Protein 5V3S (pdb70)

Solvent-accessible surface area: 13683 Å² total

Radius of gyration: 19.24 Å; Cα contacts (8 Å, |Δi|>4): 765; chains: 2; bounding box: 54×36×54 Å

B-factor: mean 24.14, std 13.07, range [8.0, 95.47]

Organism: Alcaligenes faecalis (NCBI:txid511)

CATH classification: 2.60.270.50

Structure (mmCIF, N/CA/C/O backbone):
data_5V3S
#
_entry.id   5V3S
#
_cell.length_a   59.288
_cell.length_b   34.419
_cell.length_c   71.436
_cell.angle_alpha   90.00
_cell.angle_beta   96.54
_cell.angle_gamma   90.00
#
_symmetry.space_group_name_H-M   'P 1 21 1'
#
loop_
_entity.id
_entity.type
_entity.pdbx_description
1 polymer 'Two-component insecticidal protein 16 kDa unit'
2 water water
#
loop_
_atom_site.group_PDB
_atom_site.id
_atom_site.type_symbol
_atom_site.label_atom_id
_atom_site.label_alt_id
_atom_site.label_comp_id
_atom_site.label_asym_id
_atom_site.label_entity_id
_atom_site.label_seq_id
_atom_site.pdbx_PDB_ins_code
_atom_site.Cartn_x
_atom_site.Cartn_y
_atom_site.Cartn_z
_atom_site.occupancy
_atom_site.B_iso_or_equiv
_atom_site.auth_seq_id
_atom_site.auth_comp_id
_atom_site.auth_asym_id
_atom_site.auth_atom_id
_atom_site.pdbx_PDB_model_num
ATOM 1 N N . GLU A 1 9 ? 13.232 38.004 56.163 1.00 71.53 9 GLU A N 1
ATOM 2 C CA . GLU A 1 9 ? 14.438 38.025 57.045 1.00 71.47 9 GLU A CA 1
ATOM 3 C C . GLU A 1 9 ? 14.632 36.690 57.785 1.00 76.55 9 GLU A C 1
ATOM 4 O O . GLU A 1 9 ? 15.764 36.321 58.108 1.00 75.64 9 GLU A O 1
ATOM 10 N N . GLU A 1 10 ? 13.535 35.977 58.059 1.00 76.76 10 GLU A N 1
ATOM 11 C CA . GLU A 1 10 ? 13.604 34.619 58.630 1.00 76.41 10 GLU A CA 1
ATOM 12 C C . GLU A 1 10 ? 13.273 33.524 57.600 1.00 69.06 10 GLU A C 1
ATOM 13 O O . GLU A 1 10 ? 13.489 32.332 57.853 1.00 60.12 10 GLU A O 1
ATOM 19 N N . SER A 1 11 ? 12.770 33.922 56.435 1.00 61.68 11 SER A N 1
ATOM 20 C CA . SER A 1 11 ? 12.688 33.000 55.303 1.00 60.68 11 SER A CA 1
ATOM 21 C C . SER A 1 11 ? 14.096 32.561 54.890 1.00 53.98 11 SER A C 1
ATOM 22 O O . SER A 1 11 ? 14.356 31.385 54.616 1.00 49.02 11 SER A O 1
ATOM 25 N N . LYS A 1 12 ? 15.007 33.513 54.879 1.00 47.71 12 LYS A N 1
ATOM 26 C CA . LYS A 1 12 ? 16.337 33.254 54.367 1.00 49.60 12 LYS A CA 1
ATOM 27 C C . LYS A 1 12 ? 17.141 32.525 55.430 1.00 50.24 12 LYS A C 1
ATOM 28 O O . LYS A 1 12 ? 17.831 31.565 55.113 1.00 53.84 12 LYS A O 1
ATOM 34 N N . ILE A 1 13 ? 17.060 32.951 56.695 1.00 47.11 13 ILE A N 1
ATOM 35 C CA . ILE A 1 13 ? 17.804 32.227 57.728 1.00 49.02 13 ILE A CA 1
ATOM 36 C C . ILE A 1 13 ? 17.552 30.731 57.522 1.00 45.43 13 ILE A C 1
ATOM 37 O O . ILE A 1 13 ? 18.482 29.949 57.471 1.00 50.90 13 ILE A O 1
ATOM 42 N N . ARG A 1 14 ? 16.291 30.349 57.363 1.00 41.92 14 ARG A N 1
ATOM 43 C CA . ARG A 1 14 ? 15.903 28.947 57.207 1.00 40.89 14 ARG A CA 1
ATOM 44 C C . ARG A 1 14 ? 16.576 28.263 56.020 1.00 37.80 14 ARG A C 1
ATOM 45 O O . ARG A 1 14 ? 17.345 27.340 56.188 1.00 44.21 14 ARG A O 1
ATOM 53 N N . ALA A 1 15 ? 16.251 28.735 54.825 1.00 33.77 15 ALA A N 1
ATOM 54 C CA . ALA A 1 15 ? 16.828 28.258 53.570 1.00 32.53 15 ALA A CA 1
ATOM 55 C C . ALA A 1 15 ? 18.361 28.250 53.546 1.00 27.88 15 ALA A C 1
ATOM 56 O O . ALA A 1 15 ? 18.970 27.424 52.856 1.00 28.71 15 ALA A O 1
ATOM 58 N N . TYR A 1 16 ? 18.984 29.158 54.283 1.00 27.01 16 TYR A N 1
ATOM 59 C CA . TYR A 1 16 ? 20.451 29.317 54.244 1.00 26.90 16 TYR A CA 1
ATOM 60 C C . TYR A 1 16 ? 21.104 28.312 55.160 1.00 29.97 16 TYR A C 1
ATOM 61 O O . TYR A 1 16 ? 22.329 28.118 55.128 1.00 28.98 16 TYR A O 1
ATOM 70 N N . ALA A 1 17 ? 20.278 27.648 55.965 1.00 25.86 17 ALA A N 1
ATOM 71 C CA . ALA A 1 17 ? 20.777 26.690 56.913 1.00 26.70 17 ALA A CA 1
ATOM 72 C C . ALA A 1 17 ? 21.331 25.432 56.242 1.00 23.96 17 ALA A C 1
ATOM 73 O O . ALA A 1 17 ? 22.033 24.682 56.882 1.00 26.26 17 ALA A O 1
ATOM 75 N N . GLN A 1 18 ? 20.952 25.170 54.991 1.00 22.29 18 GLN A N 1
ATOM 76 C CA . GLN A 1 18 ? 21.586 24.100 54.177 1.00 21.12 18 GLN A CA 1
ATOM 77 C C . GLN A 1 18 ? 22.517 24.782 53.171 1.00 20.36 18 GLN A C 1
ATOM 78 O O . GLN A 1 18 ? 22.104 25.654 52.401 1.00 18.21 18 GLN A O 1
ATOM 84 N N . TRP A 1 19 ? 23.813 24.470 53.254 1.00 18.55 19 TRP A N 1
ATOM 85 C CA . TRP A 1 19 ? 24.769 25.227 52.489 1.00 17.95 19 TRP A CA 1
ATOM 86 C C . TRP A 1 19 ? 26.001 24.339 52.326 1.00 16.92 19 TRP A C 1
ATOM 87 O O . TRP A 1 19 ? 26.220 23.372 53.097 1.00 15.24 19 TRP A O 1
ATOM 106 N N . GLU A 1 21 ? 30.236 24.755 50.627 1.00 14.85 21 GLU A N 1
ATOM 107 C CA . GLU A 1 21 ? 31.233 25.491 49.876 1.00 14.95 21 GLU A CA 1
ATOM 108 C C . GLU A 1 21 ? 32.296 24.487 49.488 1.00 14.96 21 GLU A C 1
ATOM 109 O O . GLU A 1 21 ? 32.746 23.758 50.337 1.00 16.42 21 GLU A O 1
ATOM 115 N N . ILE A 1 22 ? 32.627 24.443 48.197 1.00 13.28 22 ILE A N 1
ATOM 116 C CA . ILE A 1 22 ? 33.567 23.452 47.666 1.00 13.02 22 ILE A CA 1
ATOM 117 C C . ILE A 1 22 ? 34.778 24.208 47.072 1.00 10.73 22 ILE A C 1
ATOM 118 O O . ILE A 1 22 ? 34.623 25.074 46.256 1.00 9.98 22 ILE A O 1
ATOM 123 N N . THR A 1 23 ? 35.966 23.846 47.512 1.00 11.06 23 THR A N 1
ATOM 124 C CA . THR A 1 23 ? 37.154 24.551 47.048 1.00 11.24 23 THR A CA 1
ATOM 125 C C . THR A 1 23 ? 37.930 23.496 46.251 1.00 10.92 23 THR A C 1
ATOM 126 O O . THR A 1 23 ? 38.151 22.407 46.774 1.00 8.75 23 THR A O 1
ATOM 130 N N . ILE A 1 24 ? 38.363 23.845 45.016 1.00 11.01 24 ILE A N 1
ATOM 131 C CA . ILE A 1 24 ? 39.175 22.968 44.140 1.00 11.03 24 ILE A CA 1
ATOM 132 C C . ILE A 1 24 ? 40.529 23.614 43.983 1.00 10.78 24 ILE A C 1
ATOM 133 O O . ILE A 1 24 ? 40.593 24.801 43.572 1.00 11.60 24 ILE A O 1
ATOM 138 N N . PHE A 1 25 ? 41.574 22.901 44.428 1.00 10.80 25 PHE A N 1
ATOM 139 C CA . PHE A 1 25 ? 42.951 23.445 44.395 1.00 11.60 25 PHE A CA 1
ATOM 140 C C . PHE A 1 25 ? 43.654 22.533 43.455 1.00 9.96 25 PHE A C 1
ATOM 141 O O . PHE A 1 25 ? 43.540 21.308 43.592 1.00 10.48 25 PHE A O 1
ATOM 149 N N . VAL A 1 26 ? 44.498 23.077 42.572 1.00 9.51 26 VAL A N 1
ATOM 150 C CA . VAL A 1 26 ? 45.056 22.280 41.470 1.00 9.93 26 VAL A CA 1
ATOM 151 C C . VAL A 1 26 ? 46.539 22.506 41.374 1.00 9.98 26 VAL A C 1
ATOM 152 O O . VAL A 1 26 ? 46.983 23.576 41.746 1.00 9.24 26 VAL A O 1
ATOM 156 N N . VAL A 1 27 ? 47.203 21.510 40.806 1.00 9.92 27 VAL A N 1
ATOM 157 C CA . VAL A 1 27 ? 48.677 21.482 40.657 1.00 11.49 27 VAL A CA 1
ATOM 158 C C . VAL A 1 27 ? 49.058 20.825 39.352 1.00 9.65 27 VAL A C 1
ATOM 159 O O . VAL A 1 27 ? 48.563 19.827 38.963 1.00 9.45 27 VAL A O 1
ATOM 163 N N . ASN A 1 28 ? 50.036 21.430 38.713 1.00 11.84 28 ASN A N 1
ATOM 164 C CA A ASN A 1 28 ? 50.749 20.919 37.546 0.50 11.48 28 ASN A CA 1
ATOM 165 C CA B ASN A 1 28 ? 50.736 20.866 37.565 0.50 11.82 28 ASN A CA 1
ATOM 166 C C . ASN A 1 28 ? 50.043 21.030 36.193 1.00 12.66 28 ASN A C 1
ATOM 167 O O . ASN A 1 28 ? 50.469 20.391 35.189 1.00 13.03 28 ASN A O 1
ATOM 176 N N . SER A 1 29 ? 48.978 21.841 36.140 1.00 14.54 29 SER A N 1
ATOM 177 C CA . SER A 1 29 ? 48.248 22.209 34.914 1.00 12.42 29 SER A CA 1
ATOM 178 C C . SER A 1 29 ? 47.268 23.313 35.263 1.00 13.03 29 SER A C 1
ATOM 179 O O . SER A 1 29 ? 47.144 23.651 36.424 1.00 12.58 29 SER A O 1
ATOM 182 N N . ASN A 1 30 ? 46.635 23.915 34.261 1.00 12.63 30 ASN A N 1
ATOM 183 C CA . ASN A 1 30 ? 45.470 24.802 34.509 1.00 13.12 30 ASN A CA 1
ATOM 184 C C . ASN A 1 30 ? 44.262 24.007 34.092 1.00 11.39 30 ASN A C 1
ATOM 185 O O . ASN A 1 30 ? 44.312 23.325 33.102 1.00 10.46 30 ASN A O 1
ATOM 190 N N . PHE A 1 31 ? 43.196 24.076 34.919 1.00 10.71 31 PHE A N 1
ATOM 191 C CA . PHE A 1 31 ? 42.020 23.274 34.730 1.00 9.40 31 PHE A CA 1
ATOM 192 C C . PHE A 1 31 ? 40.830 24.215 34.589 1.00 10.23 31 PHE A C 1
ATOM 193 O O . PHE A 1 31 ? 40.948 25.385 34.943 1.00 8.87 31 PHE A O 1
ATOM 201 N N . LYS A 1 32 ? 39.736 23.669 34.041 1.00 11.25 32 LYS A N 1
ATOM 202 C CA . LYS A 1 32 ? 38.540 24.419 33.638 1.00 12.42 32 LYS A CA 1
ATOM 203 C C . LYS A 1 32 ? 37.299 23.783 34.248 1.00 11.06 32 LYS A C 1
ATOM 204 O O . LYS A 1 32 ? 37.094 22.538 34.034 1.00 9.78 32 LYS A O 1
ATOM 210 N N . VAL A 1 33 ? 36.479 24.621 34.910 1.00 10.44 33 VAL A N 1
ATOM 211 C CA . VAL A 1 33 ? 35.137 24.162 35.366 1.00 9.99 33 VAL A CA 1
ATOM 212 C C . VAL A 1 33 ? 34.151 24.188 34.205 1.00 10.91 33 VAL A C 1
ATOM 213 O O . VAL A 1 33 ? 34.032 25.181 33.485 1.00 11.32 33 VAL A O 1
ATOM 217 N N . GLU A 1 34 ? 33.370 23.114 34.002 1.00 12.21 34 GLU A N 1
ATOM 218 C CA . GLU A 1 34 ? 32.303 23.168 33.009 1.00 13.48 34 GLU A CA 1
ATOM 219 C C . GLU A 1 34 ? 31.177 22.291 33.544 1.00 13.31 34 GLU A C 1
ATOM 220 O O . GLU A 1 34 ? 31.332 21.521 34.507 1.00 12.20 34 GLU A O 1
ATOM 226 N N . GLY A 1 35 ? 30.024 22.426 32.909 1.00 12.56 35 GLY A N 1
ATOM 227 C CA . GLY A 1 35 ? 28.932 21.544 33.225 1.00 12.76 35 GLY A CA 1
ATOM 228 C C . GLY A 1 35 ? 28.196 21.873 34.549 1.00 12.64 35 GLY A C 1
ATOM 229 O O . GLY A 1 35 ? 27.411 21.040 35.059 1.00 13.00 35 GLY A O 1
ATOM 230 N N . ALA A 1 36 ? 28.453 23.036 35.156 1.00 10.63 36 ALA A N 1
ATOM 231 C CA . ALA A 1 36 ? 27.778 23.340 36.421 1.00 9.80 36 ALA A CA 1
ATOM 232 C C . ALA A 1 36 ? 26.252 23.478 36.233 1.00 10.29 36 ALA A C 1
ATOM 233 O O . ALA A 1 36 ? 25.786 24.127 35.288 1.00 10.61 36 ALA A O 1
ATOM 235 N N . TYR A 1 37 ? 25.483 22.886 37.171 1.00 10.78 37 TYR A N 1
ATOM 236 C CA . TYR A 1 37 ? 24.060 23.004 37.163 1.00 9.82 37 TYR A CA 1
ATOM 237 C C . TYR A 1 37 ? 23.521 22.901 38.550 1.00 10.29 37 TYR A C 1
ATOM 238 O O . TYR A 1 37 ? 24.182 22.429 39.474 1.00 10.89 37 TYR A O 1
ATOM 247 N N . LEU A 1 38 ? 22.255 23.306 38.692 1.00 11.22 38 LEU A N 1
ATOM 248 C CA . LEU A 1 38 ? 21.554 23.087 39.913 1.00 12.68 38 LEU A CA 1
ATOM 249 C C . LEU A 1 38 ? 20.178 22.646 39.520 1.00 14.29 38 LEU A C 1
ATOM 250 O O . LEU A 1 38 ? 19.568 23.188 38.612 1.00 13.14 38 LEU A O 1
ATOM 255 N N . ARG A 1 39 ? 19.669 21.752 40.349 1.00 14.86 39 ARG A N 1
ATOM 256 C CA . ARG A 1 39 ? 18.250 21.375 40.363 1.00 15.91 39 ARG A CA 1
ATOM 257 C C . ARG A 1 39 ? 17.498 22.047 41.495 1.00 16.07 39 ARG A C 1
ATOM 258 O O . ARG A 1 39 ? 16.319 22.357 41.347 1.00 16.34 39 ARG A O 1
ATOM 266 N N . TRP A 1 40 ? 18.153 22.294 42.599 1.00 14.53 40 TRP A N 1
ATOM 267 C CA . TRP A 1 40 ? 17.578 23.050 43.728 1.00 16.26 40 TRP A CA 1
ATOM 268 C C . TRP A 1 40 ? 18.616 23.988 44.288 1.00 14.01 40 TRP A C 1
ATOM 269 O O . TRP A 1 40 ? 19.829 23.649 44.307 1.00 12.12 40 TRP A O 1
ATOM 280 N N . GLY A 1 41 ? 18.140 25.119 44.790 1.00 14.05 41 GLY A N 1
ATOM 281 C CA . GLY A 1 41 ? 18.916 26.145 45.395 1.00 13.21 41 GLY A CA 1
ATOM 282 C C . GLY A 1 41 ? 19.536 27.122 44.446 1.00 11.48 41 GLY A C 1
ATOM 283 O O . GLY A 1 41 ? 19.140 27.244 43.268 1.00 12.91 41 GLY A O 1
ATOM 284 N N . LYS A 1 42 ? 20.548 27.822 44.937 1.00 11.84 42 LYS A N 1
ATOM 285 C CA . LYS A 1 42 ? 21.231 28.820 44.165 1.00 11.37 42 LYS A CA 1
ATOM 286 C C . LYS A 1 42 ? 22.752 28.769 44.368 1.00 11.06 42 LYS A C 1
ATOM 287 O O . LYS A 1 42 ? 23.220 28.221 45.343 1.00 13.01 42 LYS A O 1
ATOM 293 N N . PHE A 1 43 ? 23.492 29.251 43.393 1.00 10.49 43 PHE A N 1
ATOM 294 C CA . PHE A 1 43 ? 24.891 29.473 43.536 1.00 10.91 43 PHE A CA 1
ATOM 295 C C . PHE A 1 43 ? 25.028 30.903 44.020 1.00 11.55 43 PHE A C 1
ATOM 296 O O . PHE A 1 43 ? 24.155 31.739 43.769 1.00 11.29 43 PHE A O 1
ATOM 304 N N . HIS A 1 44 ? 26.142 31.174 44.677 1.00 12.66 44 HIS A N 1
ATOM 305 C CA . HIS A 1 44 ? 26.458 32.490 45.189 1.00 13.20 44 HIS A CA 1
ATOM 306 C C . HIS A 1 44 ? 27.959 32.654 45.476 1.00 12.70 44 HIS A C 1
ATOM 307 O O . HIS A 1 44 ? 28.759 31.675 45.636 1.00 12.11 44 HIS A O 1
ATOM 314 N N . VAL A 1 45 ? 28.295 33.929 45.573 1.00 15.70 45 VAL A N 1
ATOM 315 C CA . VAL A 1 45 ? 29.678 34.360 45.810 1.00 16.69 45 VAL A CA 1
ATOM 316 C C . VAL A 1 45 ? 30.047 33.777 47.153 1.00 16.46 45 VAL A C 1
ATOM 317 O O . VAL A 1 45 ? 29.274 33.898 48.133 1.00 14.82 45 VAL A O 1
ATOM 321 N N . PRO A 1 46 ? 31.178 33.078 47.226 1.00 16.28 46 PRO A N 1
ATOM 322 C CA . PRO A 1 46 ? 31.552 32.484 48.473 1.00 18.09 46 PRO A CA 1
ATOM 323 C C . PRO A 1 46 ? 31.694 33.539 49.591 1.00 19.07 46 PRO A C 1
ATOM 324 O O . PRO A 1 46 ? 32.259 34.629 49.407 1.00 15.44 46 PRO A O 1
ATOM 328 N N . GLY A 1 47 ? 31.099 33.198 50.725 1.00 23.16 47 GLY A N 1
ATOM 329 C CA . GLY A 1 47 ? 31.008 34.108 51.859 1.00 26.38 47 GLY A CA 1
ATOM 330 C C . GLY A 1 47 ? 29.845 35.083 51.877 1.00 26.27 47 GLY A C 1
ATOM 331 O O . GLY A 1 47 ? 29.718 35.867 52.827 1.00 28.00 47 GLY A O 1
ATOM 332 N N . ASP A 1 48 ? 29.004 35.103 50.857 1.00 22.49 48 ASP A N 1
ATOM 333 C CA . ASP A 1 48 ? 27.909 36.053 50.820 1.00 24.67 48 ASP A CA 1
ATOM 334 C C . ASP A 1 48 ? 26.743 35.442 50.122 1.00 20.70 48 ASP A C 1
ATOM 335 O O . ASP A 1 48 ? 26.581 35.587 48.957 1.00 19.30 48 ASP A O 1
ATOM 340 N N . LYS A 1 49 ? 25.983 34.713 50.906 1.00 21.78 49 LYS A N 1
ATOM 341 C CA . LYS A 1 49 ? 24.780 34.033 50.446 1.00 24.22 49 LYS A CA 1
ATOM 342 C C . LYS A 1 49 ? 23.732 34.946 49.817 1.00 25.08 49 LYS A C 1
ATOM 343 O O . LYS A 1 49 ? 22.868 34.450 49.094 1.00 25.37 49 LYS A O 1
ATOM 349 N N . ASP A 1 50 ? 23.823 36.262 50.015 1.00 29.27 50 ASP A N 1
ATOM 350 C CA . ASP A 1 50 ? 22.870 37.187 49.340 1.00 28.82 50 ASP A CA 1
ATOM 351 C C . ASP A 1 50 ? 23.316 37.568 47.942 1.00 24.83 50 ASP A C 1
ATOM 352 O O . ASP A 1 50 ? 22.547 38.174 47.242 1.00 27.37 50 ASP A O 1
ATOM 357 N N . LYS A 1 51 ? 24.523 37.173 47.478 1.00 20.95 51 LYS A N 1
ATOM 358 C CA . LYS A 1 51 ? 25.004 37.587 46.186 1.00 20.00 51 LYS A CA 1
ATOM 359 C C . LYS A 1 51 ? 25.001 36.375 45.184 1.00 18.20 51 LYS A C 1
ATOM 360 O O . LYS A 1 51 ? 26.005 35.686 45.052 1.00 17.40 51 LYS A O 1
ATOM 366 N N . GLU A 1 52 ? 23.875 36.167 44.525 1.00 17.12 52 GLU A N 1
ATOM 367 C CA . GLU A 1 52 ? 23.653 34.989 43.629 1.00 16.95 52 GLU A CA 1
ATOM 368 C C . GLU A 1 52 ? 24.441 35.161 42.355 1.00 15.47 52 GLU A C 1
ATOM 369 O O . GLU A 1 52 ? 24.602 36.304 41.866 1.00 14.77 52 GLU A O 1
ATOM 375 N N . ILE A 1 53 ? 24.991 34.065 41.855 1.00 13.95 53 ILE A N 1
ATOM 376 C CA . ILE A 1 53 ? 25.624 34.012 40.553 1.00 13.55 53 ILE A CA 1
ATOM 377 C C . ILE A 1 53 ? 24.960 32.801 39.811 1.00 12.93 53 ILE A C 1
ATOM 378 O O . ILE A 1 53 ? 24.459 31.823 40.433 1.00 13.43 53 ILE A O 1
ATOM 383 N N . SER A 1 54 ? 25.062 32.806 38.505 1.00 13.42 54 SER A N 1
ATOM 384 C CA . SER A 1 54 ? 24.475 31.763 37.725 1.00 12.65 54 SER A CA 1
ATOM 385 C C . SER A 1 54 ? 25.480 30.664 37.449 1.00 12.22 54 SER A C 1
ATOM 386 O O . SER A 1 54 ? 26.723 30.924 37.483 1.00 12.61 54 SER A O 1
ATOM 389 N N . PRO A 1 55 ? 24.997 29.480 37.030 1.00 13.43 55 PRO A N 1
ATOM 390 C CA . PRO A 1 55 ? 25.878 28.421 36.470 1.00 12.17 55 PRO A CA 1
ATOM 391 C C . PRO A 1 55 ? 26.799 28.943 35.419 1.00 13.05 55 PRO A C 1
ATOM 392 O O . PRO A 1 55 ? 27.984 28.512 35.380 1.00 9.84 55 PRO A O 1
ATOM 396 N N . SER A 1 56 ? 26.252 29.831 34.559 1.00 10.81 56 SER A N 1
ATOM 397 C CA . SER A 1 56 ? 27.056 30.354 33.474 1.00 11.69 56 SER A CA 1
ATOM 398 C C . SER A 1 56 ? 28.307 31.170 33.923 1.00 11.39 56 SER A C 1
ATOM 399 O O . SER A 1 56 ? 29.339 31.202 33.218 1.00 12.34 56 SER A O 1
ATOM 402 N N . GLN A 1 57 ? 28.217 31.810 35.079 1.00 12.38 57 GLN A N 1
ATOM 403 C CA . GLN A 1 57 ? 29.361 32.511 35.681 1.00 12.12 57 GLN A CA 1
ATOM 404 C C . GLN A 1 57 ? 30.453 31.596 36.252 1.00 13.36 57 GLN A C 1
ATOM 405 O O . GLN A 1 57 ? 31.613 32.018 36.299 1.00 12.35 57 GLN A O 1
ATOM 411 N N . ILE A 1 58 ? 30.074 30.362 36.580 1.00 12.48 58 ILE A N 1
ATOM 412 C CA . ILE A 1 58 ? 31.024 29.316 36.977 1.00 11.85 58 ILE A CA 1
ATOM 413 C C . ILE A 1 58 ? 31.655 28.625 35.753 1.00 11.80 58 ILE A C 1
ATOM 414 O O . ILE A 1 58 ? 32.896 28.454 35.684 1.00 11.88 58 ILE A O 1
ATOM 419 N N . ASN A 1 59 ? 30.787 28.206 34.808 1.00 11.02 59 ASN A N 1
ATOM 420 C CA . ASN A 1 59 ? 31.241 27.472 33.678 1.00 11.39 59 ASN A CA 1
ATOM 421 C C . ASN A 1 59 ? 32.256 28.258 32.863 1.00 12.30 59 ASN A C 1
ATOM 422 O O . ASN A 1 59 ? 32.069 29.465 32.612 1.00 15.36 59 ASN A O 1
ATOM 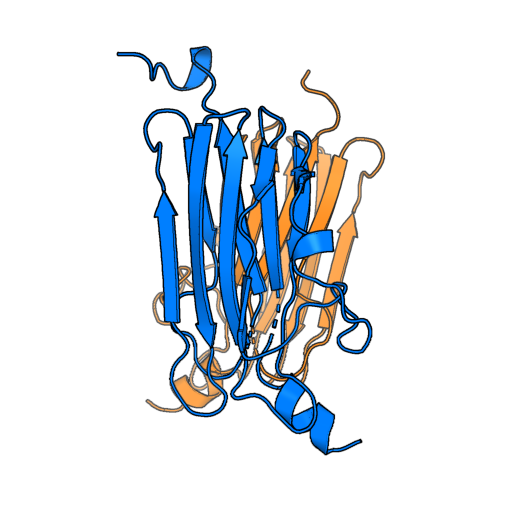427 N N . GLY A 1 60 ? 33.369 27.616 32.506 1.00 12.34 60 GLY A N 1
ATOM 428 C CA . GLY A 1 60 ? 34.454 28.282 31.822 1.00 12.13 60 GLY A CA 1
ATOM 429 C C . GLY A 1 60 ? 35.562 28.854 32.658 1.00 12.55 60 GLY A C 1
ATOM 430 O O . GLY A 1 60 ? 36.654 29.269 32.113 1.00 15.01 60 GLY A O 1
ATOM 431 N N . THR A 1 61 ? 35.375 28.838 33.963 1.00 10.25 61 THR A N 1
ATOM 432 C CA . THR A 1 61 ? 36.344 29.355 34.932 1.00 10.76 61 THR A CA 1
ATOM 433 C C . THR A 1 61 ? 37.642 28.544 34.800 1.00 10.14 61 THR A C 1
ATOM 434 O O . THR A 1 61 ? 37.650 27.337 34.918 1.00 9.79 61 THR A O 1
ATOM 438 N N . ILE A 1 62 ? 38.763 29.217 34.657 1.00 11.57 62 ILE A N 1
ATOM 439 C CA . ILE A 1 62 ? 40.016 28.494 34.660 1.00 12.02 62 ILE A CA 1
ATOM 440 C C . ILE A 1 62 ? 40.617 28.581 36.058 1.00 11.09 62 ILE A C 1
ATOM 441 O O . ILE A 1 62 ? 40.720 29.655 36.522 1.00 11.69 62 ILE A O 1
ATOM 446 N N . ILE A 1 63 ? 41.041 27.424 36.635 1.00 11.16 63 ILE A N 1
ATOM 447 C CA . ILE A 1 63 ? 41.828 27.338 37.834 1.00 10.86 63 ILE A CA 1
ATOM 448 C C . ILE A 1 63 ? 43.267 27.152 37.438 1.00 11.60 63 ILE A C 1
ATOM 449 O O . ILE A 1 63 ? 43.662 26.133 36.941 1.00 11.78 63 ILE A O 1
ATOM 454 N N . LYS A 1 64 ? 44.064 28.158 37.729 1.00 11.74 64 LYS A N 1
ATOM 455 C CA . LYS A 1 64 ? 45.511 28.073 37.413 1.00 12.75 64 LYS A CA 1
ATOM 456 C C . LYS A 1 64 ? 46.331 27.212 38.346 1.00 11.36 64 LYS A C 1
ATOM 457 O O . LYS A 1 64 ? 46.057 27.079 39.516 1.00 10.99 64 LYS A O 1
ATOM 463 N N . ASP A 1 65 ? 47.438 26.702 37.830 1.00 11.27 65 ASP A N 1
ATOM 464 C CA . ASP A 1 65 ? 48.360 25.953 38.603 1.00 11.79 65 ASP A CA 1
ATOM 465 C C . ASP A 1 65 ? 48.691 26.602 39.919 1.00 11.84 65 ASP A C 1
ATOM 466 O O . ASP A 1 65 ? 49.134 27.738 39.915 1.00 12.18 65 ASP A O 1
ATOM 471 N N . GLU A 1 66 ? 48.581 25.814 41.010 1.00 13.19 66 GLU A N 1
ATOM 472 C CA . GLU A 1 66 ? 48.844 26.206 42.419 1.00 13.70 66 GLU A CA 1
ATOM 473 C C . GLU A 1 66 ? 47.873 27.242 42.962 1.00 14.32 66 GLU A C 1
ATOM 474 O O . GLU A 1 66 ? 48.207 27.892 43.931 1.00 14.62 66 GLU A O 1
ATOM 480 N N . ASP A 1 67 ? 46.711 27.409 42.292 1.00 13.22 67 ASP A N 1
ATOM 481 C CA . ASP A 1 67 ? 45.608 28.211 42.782 1.00 13.35 67 ASP A CA 1
ATOM 482 C C . ASP A 1 67 ? 44.385 27.371 43.097 1.00 11.34 67 ASP A C 1
ATOM 483 O O . ASP A 1 67 ? 44.271 26.233 42.744 1.00 8.83 67 ASP A O 1
ATOM 488 N N . SER A 1 68 ? 43.448 27.989 43.808 1.00 13.99 68 SER A N 1
ATOM 489 C CA . SER A 1 68 ? 42.170 27.305 43.990 1.00 14.59 68 SER A CA 1
ATOM 490 C C . SER A 1 68 ? 41.011 28.206 43.496 1.00 12.63 68 SER A C 1
ATOM 491 O O . SER A 1 68 ? 41.146 29.410 43.242 1.00 12.04 68 SER A O 1
ATOM 494 N N . TYR A 1 69 ? 39.851 27.601 43.459 1.00 11.72 69 TYR A N 1
ATOM 495 C CA . TYR A 1 69 ? 38.594 28.371 43.163 1.00 11.57 69 TYR A CA 1
ATOM 496 C C . TYR A 1 69 ? 37.495 27.701 43.983 1.00 11.05 69 TYR A C 1
ATOM 497 O O . TYR A 1 69 ? 37.570 26.488 44.175 1.00 10.92 69 TYR A O 1
ATOM 506 N N . THR A 1 70 ? 36.544 28.510 44.489 1.00 11.43 70 THR A N 1
ATOM 507 C CA . THR A 1 70 ? 35.487 27.989 45.340 1.00 11.68 70 THR A CA 1
ATOM 508 C C . THR A 1 70 ? 34.168 28.243 44.680 1.00 10.92 70 THR A C 1
ATOM 509 O O . THR A 1 70 ? 33.907 29.375 44.152 1.00 11.42 70 THR A O 1
ATOM 513 N N . ILE A 1 71 ? 33.339 27.221 44.769 1.00 10.95 71 ILE A N 1
ATOM 514 C CA . ILE A 1 71 ? 31.938 27.251 44.345 1.00 11.51 71 ILE A CA 1
ATOM 515 C C . ILE A 1 71 ? 31.117 27.201 45.679 1.00 11.13 71 ILE A C 1
ATOM 516 O O . ILE A 1 71 ? 31.410 26.426 46.608 1.00 12.37 71 ILE A O 1
ATOM 521 N N . ALA A 1 72 ? 30.019 27.908 45.698 1.00 11.49 72 ALA A N 1
ATOM 522 C CA . ALA A 1 72 ? 29.204 27.918 46.922 1.00 10.73 72 ALA A CA 1
ATOM 523 C C . ALA A 1 72 ? 27.759 27.879 46.538 1.00 11.95 72 ALA A C 1
ATOM 524 O O . ALA A 1 72 ? 27.374 28.534 45.599 1.00 10.38 72 ALA A O 1
ATOM 526 N N . SER A 1 73 ? 26.962 27.123 47.248 1.00 13.80 73 SER A N 1
ATOM 527 C CA . SER A 1 73 ? 25.562 27.085 46.932 1.00 13.58 73 SER A CA 1
ATOM 528 C C . SER A 1 73 ? 24.830 26.871 48.234 1.00 13.92 73 SER A C 1
ATOM 529 O O . SER A 1 73 ? 25.337 26.225 49.057 1.00 13.20 73 SER A O 1
ATOM 532 N N . CYS A 1 74 ? 23.596 27.377 48.342 1.00 14.46 74 CYS A N 1
ATOM 533 C CA . CYS A 1 74 ? 22.775 27.192 49.513 1.00 16.32 74 CYS A CA 1
ATOM 534 C C . CYS A 1 74 ? 21.313 27.175 49.095 1.00 16.04 74 CYS A C 1
ATOM 535 O O . CYS A 1 74 ? 20.974 27.284 47.927 1.00 15.09 74 CYS A O 1
ATOM 538 N N . GLY A 1 75 ? 20.420 27.030 50.069 1.00 19.66 75 GLY A N 1
ATOM 539 C CA . GLY A 1 75 ? 19.018 27.107 49.730 1.00 17.01 75 GLY A CA 1
ATOM 540 C C . GLY A 1 75 ? 18.577 28.455 49.242 1.00 17.92 75 GLY A C 1
ATOM 541 O O . GLY A 1 75 ? 19.135 29.489 49.594 1.00 18.69 75 GLY A O 1
ATOM 542 N N . ARG A 1 76 ? 17.510 28.449 48.443 1.00 20.17 76 ARG A N 1
ATOM 543 C CA . ARG A 1 76 ? 16.872 29.646 47.908 1.00 21.94 76 ARG A CA 1
ATOM 544 C C . ARG A 1 76 ? 15.833 30.129 48.917 1.00 27.26 76 ARG A C 1
ATOM 545 O O . ARG A 1 76 ? 14.948 29.392 49.341 1.00 23.53 76 ARG A O 1
ATOM 553 N N . GLU A 1 77 ? 16.020 31.366 49.359 1.00 30.61 77 GLU A N 1
ATOM 554 C CA . GLU A 1 77 ? 15.021 32.094 50.141 1.00 37.72 77 GLU A CA 1
ATOM 555 C C . GLU A 1 77 ? 13.564 31.890 49.643 1.00 36.69 77 GLU A C 1
ATOM 556 O O . GLU A 1 77 ? 13.236 32.204 48.500 1.00 33.79 77 GLU A O 1
ATOM 562 N N . ASN A 1 78 ? 12.705 31.388 50.533 1.00 43.29 78 ASN A N 1
ATOM 563 C CA . ASN A 1 78 ? 11.273 31.108 50.274 1.00 46.36 78 ASN A CA 1
ATOM 564 C C . ASN A 1 78 ? 11.023 30.261 49.065 1.00 48.62 78 ASN A C 1
ATOM 565 O O . ASN A 1 78 ? 10.209 30.602 48.202 1.00 47.00 78 ASN A O 1
ATOM 570 N N . ALA A 1 79 ? 11.721 29.145 49.009 1.00 51.03 79 ALA A N 1
ATOM 571 C CA . ALA A 1 79 ? 11.568 28.267 47.891 1.00 49.16 79 ALA A CA 1
ATOM 572 C C . ALA A 1 79 ? 12.144 26.921 48.245 1.00 51.52 79 ALA A C 1
ATOM 573 O O . ALA A 1 79 ? 11.417 26.044 48.757 1.00 51.57 79 ALA A O 1
ATOM 575 N N . SER A 1 80 ? 13.461 26.778 48.057 1.00 47.67 80 SER A N 1
ATOM 576 C CA . SER A 1 80 ? 14.019 25.459 47.774 1.00 45.41 80 SER A CA 1
ATOM 577 C C . SER A 1 80 ? 14.256 24.509 48.938 1.00 46.57 80 SER A C 1
ATOM 578 O O . SER A 1 80 ? 14.639 24.888 50.061 1.00 46.96 80 SER A O 1
ATOM 581 N N . SER A 1 81 ? 14.021 23.247 48.590 1.00 51.17 81 SER A N 1
ATOM 582 C CA . SER A 1 81 ? 14.571 22.091 49.264 1.00 48.18 81 SER A CA 1
ATOM 583 C C . SER A 1 81 ? 16.083 22.097 49.086 1.00 38.48 81 SER A C 1
ATOM 584 O O . SER A 1 81 ? 16.594 21.286 48.317 1.00 40.16 81 SER A O 1
ATOM 587 N N . GLY A 1 82 ? 16.777 23.014 49.774 1.00 32.21 82 GLY A N 1
ATOM 588 C CA . GLY A 1 82 ? 18.212 22.946 49.943 1.00 24.43 82 GLY A CA 1
ATOM 589 C C . GLY A 1 82 ? 18.963 23.207 48.638 1.00 19.69 82 GLY A C 1
ATOM 590 O O . GLY A 1 82 ? 18.606 24.121 47.881 1.00 18.52 82 GLY A O 1
ATOM 591 N N . THR A 1 83 ? 20.059 22.471 48.448 1.00 18.68 83 THR A N 1
ATOM 592 C CA . THR A 1 83 ? 20.854 22.554 47.218 1.00 16.76 83 THR A CA 1
ATOM 593 C C . THR A 1 83 ? 21.116 21.159 46.663 1.00 14.01 83 THR A C 1
ATOM 594 O O . THR A 1 83 ? 21.372 20.194 47.394 1.00 15.30 83 THR A O 1
ATOM 598 N N . GLU A 1 84 ? 21.026 21.052 45.356 1.00 14.98 84 GLU A N 1
ATOM 599 C CA . GLU A 1 84 ? 21.269 19.812 44.624 1.00 13.67 84 GLU A CA 1
ATOM 600 C C . GLU A 1 84 ? 21.826 20.229 43.276 1.00 13.02 84 GLU A C 1
ATOM 601 O O . GLU A 1 84 ? 21.219 20.986 42.531 1.00 12.22 84 GLU A O 1
ATOM 607 N N . GLY A 1 85 ? 23.002 19.692 42.959 1.00 11.18 85 GLY A N 1
ATOM 608 C CA . GLY A 1 85 ? 23.656 20.122 41.692 1.00 9.81 85 GLY A CA 1
ATOM 609 C C . GLY A 1 85 ? 24.942 19.350 41.467 1.00 9.44 85 GLY A C 1
ATOM 610 O O . GLY A 1 85 ? 25.266 18.370 42.190 1.00 8.00 85 GLY A O 1
ATOM 611 N N . GLY A 1 86 ? 25.749 19.901 40.535 1.00 9.65 86 GLY A N 1
ATOM 612 C CA . GLY A 1 86 ? 27.024 19.291 40.178 1.00 8.99 86 GLY A CA 1
ATOM 613 C C . GLY A 1 86 ? 27.818 20.156 39.209 1.00 8.54 86 GLY A C 1
ATOM 614 O O . GLY A 1 86 ? 27.365 21.219 38.713 1.00 8.37 86 GLY A O 1
ATOM 615 N N . PHE A 1 87 ? 29.040 19.666 38.899 1.00 8.71 87 PHE A N 1
ATOM 616 C CA . PHE A 1 87 ? 29.920 20.311 37.931 1.00 8.92 87 PHE A CA 1
ATOM 617 C C . PHE A 1 87 ? 31.008 19.323 37.597 1.00 8.38 87 PHE A C 1
ATOM 618 O O . PHE A 1 87 ? 31.220 18.344 38.317 1.00 9.62 87 PHE A O 1
ATOM 626 N N . SER A 1 88 ? 31.784 19.662 36.593 1.00 9.19 88 SER A N 1
ATOM 627 C CA . SER A 1 88 ? 32.840 18.828 36.030 1.00 9.36 88 SER A CA 1
ATOM 628 C C . SER A 1 88 ? 34.119 19.638 35.887 1.00 8.76 88 SER A C 1
ATOM 629 O O . SER A 1 88 ? 34.113 20.846 35.818 1.00 10.00 88 SER A O 1
ATOM 632 N N . LEU A 1 89 ? 35.237 18.948 35.957 1.00 9.03 89 LEU A N 1
ATOM 633 C CA . LEU A 1 89 ? 36.510 19.708 35.778 1.00 9.67 89 LEU A CA 1
ATOM 634 C C . LEU A 1 89 ? 37.254 19.026 34.684 1.00 8.98 89 LEU A C 1
ATOM 635 O O . LEU A 1 89 ? 37.354 17.806 34.649 1.00 10.18 89 LEU A O 1
ATOM 640 N N . TYR A 1 90 ? 37.856 19.833 33.850 1.00 10.39 90 TYR A N 1
ATOM 641 C CA . TYR A 1 90 ? 38.598 19.351 32.688 1.00 10.44 90 TYR A CA 1
ATOM 642 C C . TYR A 1 90 ? 40.061 19.853 32.756 1.00 10.53 90 TYR A C 1
ATOM 643 O O . TYR A 1 90 ? 40.375 20.855 33.422 1.00 9.96 90 TYR A O 1
ATOM 652 N N . ASP A 1 91 ? 40.928 19.161 32.032 1.00 11.13 91 ASP A N 1
ATOM 653 C CA . ASP A 1 91 ? 42.344 19.594 31.812 1.00 11.10 91 ASP A CA 1
ATOM 654 C C . ASP A 1 91 ? 42.431 19.609 30.273 1.00 11.48 91 ASP A C 1
ATOM 655 O O . ASP A 1 91 ? 42.481 18.531 29.653 1.00 10.99 91 ASP A O 1
ATOM 660 N N . GLY A 1 92 ? 42.273 20.788 29.667 1.00 14.16 92 GLY A N 1
ATOM 661 C CA . GLY A 1 92 ? 42.131 20.864 28.211 1.00 16.26 92 GLY A CA 1
ATOM 662 C C . GLY A 1 92 ? 40.825 20.193 27.792 1.00 16.83 92 GLY A C 1
ATOM 663 O O . GLY A 1 92 ? 39.741 20.473 28.351 1.00 19.95 92 GLY A O 1
ATOM 664 N N . ASP A 1 93 ? 40.920 19.251 26.881 1.00 19.55 93 ASP A N 1
ATOM 665 C CA . ASP A 1 93 ? 39.738 18.504 26.428 1.00 24.84 93 ASP A CA 1
ATOM 666 C C . ASP A 1 93 ? 39.522 17.171 27.212 1.00 20.27 93 ASP A C 1
ATOM 667 O O . ASP A 1 93 ? 38.618 16.439 26.921 1.00 23.98 93 ASP A O 1
ATOM 672 N N . LYS A 1 94 ? 40.273 16.958 28.274 1.00 18.74 94 LYS A N 1
ATOM 673 C CA . LYS A 1 94 ? 40.256 15.718 29.029 1.00 18.23 94 LYS A CA 1
ATOM 674 C C . LYS A 1 94 ? 39.349 15.934 30.267 1.00 15.11 94 LYS A C 1
ATOM 675 O O . LYS A 1 94 ? 39.576 16.842 31.074 1.00 13.23 94 LYS A O 1
ATOM 681 N N . LEU A 1 95 ? 38.340 15.091 30.417 1.00 14.92 95 LEU A N 1
ATOM 682 C CA . LEU A 1 95 ? 37.495 15.158 31.636 1.00 11.82 95 LEU A CA 1
ATOM 683 C C . LEU A 1 95 ? 38.271 14.498 32.806 1.00 12.74 95 LEU A C 1
ATOM 684 O O . LEU A 1 95 ? 38.626 13.321 32.716 1.00 13.42 95 LEU A O 1
ATOM 689 N N . VAL A 1 96 ? 38.497 15.251 33.908 1.00 10.60 96 VAL A N 1
ATOM 690 C CA . VAL A 1 96 ? 39.238 14.787 35.041 1.00 10.47 96 VAL A CA 1
ATOM 691 C C . VAL A 1 96 ? 38.277 14.208 36.107 1.00 11.65 96 VAL A C 1
ATOM 692 O O . VAL A 1 96 ? 38.492 13.065 36.537 1.00 10.96 96 VAL A O 1
ATOM 696 N N . PHE A 1 97 ? 37.245 14.947 36.472 1.00 9.79 97 PHE A N 1
ATOM 697 C CA . PHE A 1 97 ? 36.185 14.444 37.455 1.00 9.15 97 PHE A CA 1
ATOM 698 C C . PHE A 1 97 ? 34.824 15.070 37.238 1.00 9.14 97 PHE A C 1
ATOM 699 O O . PHE A 1 97 ? 34.655 16.062 36.568 1.00 10.46 97 PHE A O 1
ATOM 707 N N . GLU A 1 98 ? 33.837 14.373 37.744 1.00 9.26 98 GLU A N 1
ATOM 708 C CA . GLU A 1 98 ? 32.456 14.830 37.801 1.00 9.36 98 GLU A CA 1
ATOM 709 C C . GLU A 1 98 ? 32.117 14.807 39.278 1.00 9.61 98 GLU A C 1
ATOM 710 O O . GLU A 1 98 ? 32.531 13.863 40.022 1.00 10.62 98 GLU A O 1
ATOM 716 N N . TYR A 1 99 ? 31.512 15.918 39.749 1.00 10.11 99 TYR A N 1
ATOM 717 C CA . TYR A 1 99 ? 31.075 15.959 41.121 1.00 10.92 99 TYR A CA 1
ATOM 718 C C . TYR A 1 99 ? 29.546 16.216 41.201 1.00 10.98 99 TYR A C 1
ATOM 719 O O . TYR A 1 99 ? 28.994 16.895 40.343 1.00 11.72 99 TYR A O 1
ATOM 728 N N . TYR A 1 100 ? 28.898 15.697 42.240 1.00 11.51 100 TYR A N 1
ATOM 729 C CA . TYR A 1 100 ? 27.411 15.832 42.406 1.00 12.97 100 TYR A CA 1
ATOM 730 C C . TYR A 1 100 ? 27.109 15.799 43.857 1.00 13.02 100 TYR A C 1
ATOM 731 O O . TYR A 1 100 ? 27.796 15.097 44.632 1.00 11.75 100 TYR A O 1
ATOM 740 N N . TRP A 1 101 ? 26.161 16.648 44.275 1.00 14.50 101 TRP A N 1
ATOM 741 C CA . TRP A 1 101 ? 25.731 16.707 45.664 1.00 13.62 101 TRP A CA 1
ATOM 742 C C . TRP A 1 101 ? 24.184 16.823 45.722 1.00 14.60 101 TRP A C 1
ATOM 743 O O . TRP A 1 101 ? 23.558 17.308 44.804 1.00 14.14 101 TRP A O 1
ATOM 754 N N . ASP A 1 102 ? 23.618 16.309 46.807 1.00 14.88 102 ASP A N 1
ATOM 755 C CA . ASP A 1 102 ? 22.206 16.407 47.035 1.00 16.66 102 ASP A CA 1
ATOM 756 C C . ASP A 1 102 ? 22.094 16.637 48.498 1.00 17.78 102 ASP A C 1
ATOM 757 O O . ASP A 1 102 ? 22.373 15.744 49.276 1.00 23.07 102 ASP A O 1
ATOM 762 N N . CYS A 1 103 ? 21.822 17.877 48.875 1.00 18.84 103 CYS A N 1
ATOM 763 C CA . CYS A 1 103 ? 21.757 18.329 50.241 1.00 20.99 103 CYS A CA 1
ATOM 764 C C . CYS A 1 103 ? 20.376 18.983 50.458 1.00 21.36 103 CYS A C 1
ATOM 765 O O . CYS A 1 103 ? 20.206 20.206 50.356 1.00 19.11 103 CYS A O 1
ATOM 768 N N . PRO A 1 104 ? 19.398 18.142 50.726 1.00 22.94 104 PRO A N 1
ATOM 769 C CA . PRO A 1 104 ? 17.992 18.536 50.739 1.00 26.31 104 PRO A CA 1
ATOM 770 C C . PRO A 1 104 ? 17.613 19.267 52.013 1.00 31.08 104 PRO A C 1
ATOM 771 O O . PRO A 1 104 ? 18.329 19.170 52.996 1.00 29.79 104 PRO A O 1
ATOM 775 N N . TRP A 1 105 ? 16.543 20.041 51.941 1.00 35.12 105 TRP A N 1
ATOM 776 C CA . TRP A 1 105 ? 16.039 20.779 53.095 1.00 45.96 105 TRP A CA 1
ATOM 777 C C . TRP A 1 105 ? 15.662 19.794 54.229 1.00 42.32 105 TRP A C 1
ATOM 778 O O . TRP A 1 105 ? 16.071 19.990 55.373 1.00 47.08 105 TRP A O 1
ATOM 789 N N . SER A 1 106 ? 14.945 18.720 53.886 1.00 42.12 106 SER A N 1
ATOM 790 C CA . SER A 1 106 ? 14.598 17.664 54.839 1.00 46.60 106 SER A CA 1
ATOM 791 C C . SER A 1 106 ? 15.068 16.348 54.246 1.00 45.73 106 SER A C 1
ATOM 792 O O . SER A 1 106 ? 14.495 15.847 53.261 1.00 46.20 106 SER A O 1
ATOM 795 N N . GLY A 1 107 ? 16.146 15.813 54.809 1.00 45.11 107 GLY A N 1
ATOM 796 C CA . GLY A 1 107 ? 16.722 14.571 54.318 1.00 42.29 107 GLY A CA 1
ATOM 797 C C . GLY A 1 107 ? 18.210 14.493 54.603 1.00 40.77 107 GLY A C 1
ATOM 798 O O . GLY A 1 107 ? 18.787 15.383 55.215 1.00 42.09 107 GLY A O 1
ATOM 799 N N . SER A 1 108 ? 18.832 13.420 54.150 1.00 38.65 108 SER A N 1
ATOM 800 C CA . SER A 1 108 ? 20.254 13.214 54.404 1.00 37.27 108 SER A CA 1
ATOM 801 C C . SER A 1 108 ? 21.060 13.723 53.209 1.00 34.47 108 SER A C 1
ATOM 802 O O . SER A 1 108 ? 20.673 13.493 52.051 1.00 33.82 108 SER A O 1
ATOM 805 N N . ASN A 1 109 ? 22.137 14.435 53.523 1.00 34.86 109 ASN A N 1
ATOM 806 C CA . ASN A 1 109 ? 23.151 14.880 52.532 1.00 30.59 109 ASN A CA 1
ATOM 807 C C . ASN A 1 109 ? 23.728 13.651 51.873 1.00 31.04 109 ASN A C 1
ATOM 808 O O . ASN A 1 109 ? 23.978 12.634 52.565 1.00 29.15 109 ASN A O 1
ATOM 813 N N . SER A 1 110 ? 23.918 13.705 50.542 1.00 27.71 110 SER A N 1
ATOM 814 C CA . SER A 1 110 ? 24.771 12.772 49.860 1.00 23.41 110 SER A CA 1
ATOM 815 C C . SER A 1 110 ? 25.618 13.494 48.794 1.00 22.64 110 SER A C 1
ATOM 816 O O . SER A 1 110 ? 25.304 14.624 48.345 1.00 18.71 110 SER A O 1
ATOM 819 N N . ASP A 1 111 ? 26.684 12.832 48.409 1.00 21.54 111 ASP A N 1
ATOM 820 C CA . ASP A 1 111 ? 27.441 13.329 47.221 1.00 20.98 111 ASP A CA 1
ATOM 821 C C . ASP A 1 111 ? 28.092 12.211 46.475 1.00 23.09 111 ASP A C 1
ATOM 822 O O . ASP A 1 111 ? 27.940 11.012 46.803 1.00 22.69 111 ASP A O 1
ATOM 827 N N . GLU A 1 112 ? 28.826 12.554 45.434 1.00 20.42 112 GLU A N 1
ATOM 828 C CA . GLU A 1 112 ? 29.468 11.526 44.648 1.00 20.94 112 GLU A CA 1
ATOM 829 C C . GLU A 1 112 ? 30.476 12.226 43.808 1.00 17.98 112 GLU A C 1
ATOM 830 O O . GLU A 1 112 ? 30.129 13.200 43.161 1.00 14.92 112 GLU A O 1
ATOM 836 N N . LEU A 1 113 ? 31.694 11.722 43.884 1.00 16.57 113 LEU A N 1
ATOM 837 C CA . LEU A 1 113 ? 32.861 12.207 43.069 1.00 16.67 113 LEU A CA 1
ATOM 838 C C . LEU A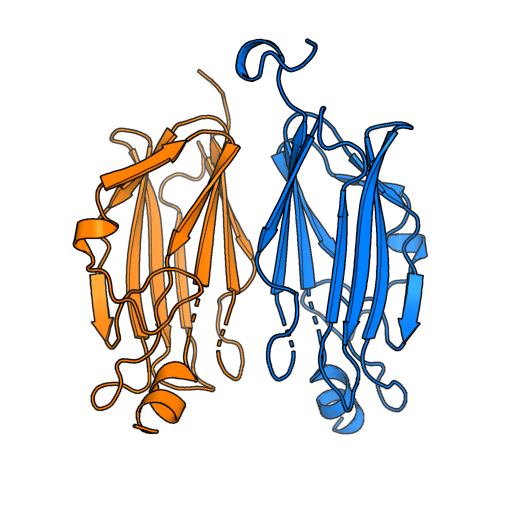 1 113 ? 33.324 11.097 42.191 1.00 17.87 113 LEU A C 1
ATOM 839 O O . LEU A 1 113 ? 33.765 10.045 42.666 1.00 21.14 113 LEU A O 1
ATOM 844 N N . THR A 1 114 ? 33.161 11.285 40.895 1.00 18.59 114 THR A N 1
ATOM 845 C CA . THR A 1 114 ? 33.527 10.352 39.889 1.00 16.40 114 THR A CA 1
ATOM 846 C C . THR A 1 114 ? 34.841 10.795 39.242 1.00 14.35 114 THR A C 1
ATOM 847 O O . THR A 1 114 ? 34.831 11.740 38.438 1.00 13.29 114 THR A O 1
ATOM 851 N N . VAL A 1 115 ? 35.941 10.051 39.488 1.00 13.56 115 VAL A N 1
ATOM 852 C CA . VAL A 1 115 ? 37.199 10.432 38.869 1.00 14.56 115 VAL A CA 1
ATOM 853 C C . VAL A 1 115 ? 37.306 9.691 37.559 1.00 15.06 115 VAL A C 1
ATOM 854 O O . VAL A 1 115 ? 37.175 8.430 37.486 1.00 15.74 115 VAL A O 1
ATOM 858 N N . LYS A 1 116 ? 37.587 10.436 36.519 1.00 16.27 116 LYS A N 1
ATOM 859 C CA . LYS A 1 116 ? 37.513 9.881 35.160 1.00 18.50 116 LYS A CA 1
ATOM 860 C C . LYS A 1 116 ? 38.883 9.469 34.621 1.00 19.24 116 LYS A C 1
ATOM 861 O O . LYS A 1 116 ? 38.963 8.663 33.705 1.00 22.65 116 LYS A O 1
ATOM 867 N N . ASP A 1 117 ? 39.950 10.045 35.162 1.00 17.60 117 ASP A N 1
ATOM 868 C CA . ASP A 1 117 ? 41.283 9.596 34.742 1.00 17.22 117 ASP A CA 1
ATOM 869 C C . ASP A 1 117 ? 42.151 9.467 35.952 1.00 17.16 117 ASP A C 1
ATOM 870 O O . ASP A 1 117 ? 42.879 10.402 36.298 1.00 17.12 117 ASP A O 1
ATOM 875 N N . LYS A 1 118 ? 42.101 8.304 36.587 1.00 16.78 118 LYS A N 1
ATOM 876 C CA . LYS A 1 118 ? 42.910 8.040 37.768 1.00 19.49 118 LYS A CA 1
ATOM 877 C C . LYS A 1 118 ? 44.390 7.850 37.446 1.00 19.71 118 LYS A C 1
ATOM 878 O O . LYS A 1 118 ? 45.231 8.057 38.305 1.00 19.38 118 LYS A O 1
ATOM 884 N N . GLU A 1 119 ? 44.661 7.473 36.198 1.00 20.35 119 GLU A N 1
ATOM 885 C CA . GLU A 1 119 ? 46.002 7.151 35.756 1.00 22.77 119 GLU A CA 1
ATOM 886 C C . GLU A 1 119 ? 46.845 8.410 35.714 1.00 18.10 119 GLU A C 1
ATOM 887 O O . GLU A 1 119 ? 47.975 8.362 36.135 1.00 23.02 119 GLU A O 1
ATOM 893 N N . ASN A 1 120 ? 46.295 9.522 35.256 1.00 14.40 120 ASN A N 1
ATOM 894 C CA . ASN A 1 120 ? 47.082 10.756 34.985 1.00 15.53 120 ASN A CA 1
ATOM 895 C C . ASN A 1 120 ? 46.946 11.839 36.083 1.00 13.71 120 ASN A C 1
ATOM 896 O O . ASN A 1 120 ? 47.707 12.746 36.120 1.00 13.44 120 ASN A O 1
ATOM 901 N N . TYR A 1 121 ? 45.964 11.681 36.983 1.00 14.13 121 TYR A N 1
ATOM 902 C CA . TYR A 1 121 ? 45.617 12.651 38.006 1.00 13.22 121 TYR A CA 1
ATOM 903 C C . TYR A 1 121 ? 45.369 11.976 39.380 1.00 12.72 121 TYR A C 1
ATOM 904 O O . TYR A 1 121 ? 44.903 10.846 39.457 1.00 15.12 121 TYR A O 1
ATOM 913 N N . THR A 1 122 ? 45.870 12.589 40.403 1.00 13.79 122 THR A N 1
ATOM 914 C CA . THR A 1 122 ? 45.491 12.279 41.746 1.00 13.71 122 THR A CA 1
ATOM 915 C C . THR A 1 122 ? 44.410 13.269 42.164 1.00 12.49 122 THR A C 1
ATOM 916 O O . THR A 1 122 ? 44.595 14.450 42.265 1.00 10.60 122 THR A O 1
ATOM 920 N N . VAL A 1 123 ? 43.241 12.711 42.451 1.00 13.71 123 VAL A N 1
ATOM 921 C CA . VAL A 1 123 ? 42.139 13.536 42.846 1.00 13.56 123 VAL A CA 1
ATOM 922 C C . VAL A 1 123 ? 41.615 13.084 44.198 1.00 12.07 123 VAL A C 1
ATOM 923 O O . VAL A 1 123 ? 41.184 11.943 44.308 1.00 11.62 123 VAL A O 1
ATOM 927 N N . ILE A 1 124 ? 41.645 13.967 45.176 1.00 11.24 124 ILE A N 1
ATOM 928 C CA . ILE A 1 124 ? 41.257 13.665 46.600 1.00 12.90 124 ILE A CA 1
ATOM 929 C C . ILE A 1 124 ? 40.231 14.649 47.176 1.00 12.26 124 ILE A C 1
ATOM 930 O O . ILE A 1 124 ? 40.493 15.870 47.176 1.00 11.26 124 ILE A O 1
ATOM 935 N N . LYS A 1 125 ? 39.092 14.095 47.688 1.00 12.31 125 LYS A N 1
ATOM 936 C CA . LYS A 1 125 ? 38.128 14.933 48.401 1.00 13.53 125 LYS A CA 1
ATOM 937 C C . LYS A 1 125 ? 38.168 14.760 49.968 1.00 13.75 125 LYS A C 1
ATOM 938 O O . LYS A 1 125 ? 38.317 13.636 50.479 1.00 15.80 125 LYS A O 1
ATOM 944 N N . LYS A 1 126 ? 38.038 15.869 50.674 1.00 14.60 126 LYS A N 1
ATOM 945 C CA . LYS A 1 126 ? 37.922 15.923 52.133 1.00 14.97 126 LYS A CA 1
ATOM 946 C C . LYS A 1 126 ? 36.623 16.640 52.401 1.00 15.88 126 LYS A C 1
ATOM 947 O O . LYS A 1 126 ? 36.226 17.550 51.669 1.00 14.84 126 LYS A O 1
ATOM 953 N N . GLY A 1 127 ? 35.894 16.224 53.463 1.00 18.21 127 GLY A N 1
ATOM 954 C CA . GLY A 1 127 ? 34.524 16.711 53.666 1.00 17.05 127 GLY A CA 1
ATOM 955 C C . GLY A 1 127 ? 33.573 16.044 52.697 1.00 21.44 127 GLY A C 1
ATOM 956 O O . GLY A 1 127 ? 33.948 15.174 51.877 1.00 23.66 127 GLY A O 1
ATOM 957 N N . GLY A 1 128 ? 32.300 16.409 52.737 1.00 25.44 128 GLY A N 1
ATOM 958 C CA . GLY A 1 128 ? 31.344 15.863 51.764 1.00 25.85 128 GLY A CA 1
ATOM 959 C C . GLY A 1 128 ? 30.819 14.527 52.276 1.00 32.00 128 GLY A C 1
ATOM 960 O O . GLY A 1 128 ? 31.038 14.186 53.430 1.00 35.68 128 GLY A O 1
ATOM 961 N N . GLY A 1 129 ? 30.168 13.750 51.407 1.00 31.32 129 GLY A N 1
ATOM 962 C CA . GLY A 1 129 ? 29.634 12.451 51.798 1.00 35.30 129 GLY A CA 1
ATOM 963 C C . GLY A 1 129 ? 28.336 12.752 52.502 1.00 36.35 129 GLY A C 1
ATOM 964 O O . GLY A 1 129 ? 27.577 13.612 52.041 1.00 30.48 129 GLY A O 1
ATOM 965 N N . SER A 1 130 ? 28.143 12.116 53.661 1.00 38.25 130 SER A N 1
ATOM 966 C CA . SER A 1 130 ? 26.879 12.158 54.431 1.00 39.50 130 SER A CA 1
ATOM 967 C C . SER A 1 130 ? 27.022 12.633 55.905 1.00 38.56 130 SER A C 1
ATOM 968 O O . SER A 1 130 ? 26.685 11.876 56.835 1.00 34.99 130 SER A O 1
ATOM 971 N N . PRO A 1 131 ? 27.475 13.892 56.135 1.00 38.85 131 PRO A N 1
ATOM 972 C CA . PRO A 1 131 ? 27.430 14.429 57.482 1.00 36.45 131 PRO A CA 1
ATOM 973 C C . PRO A 1 131 ? 26.000 14.764 57.949 1.00 39.12 131 PRO A C 1
ATOM 974 O O . PRO A 1 131 ? 25.064 14.753 57.165 1.00 33.38 131 PRO A O 1
ATOM 978 N N . SER A 1 132 ? 25.866 15.113 59.219 1.00 41.67 132 SER A N 1
ATOM 979 C CA . SER A 1 132 ? 24.601 15.612 59.735 1.00 46.83 132 SER A CA 1
ATOM 980 C C . SER A 1 132 ? 24.418 17.049 59.273 1.00 46.57 132 SER A C 1
ATOM 981 O O . SER A 1 132 ? 25.339 17.634 58.677 1.00 51.58 132 SER A O 1
ATOM 984 N N . GLY A 1 133 ? 23.223 17.594 59.522 1.00 41.51 133 GLY A N 1
ATOM 985 C CA . GLY A 1 133 ? 22.967 19.044 59.379 1.00 38.57 133 GLY A CA 1
ATOM 986 C C . GLY A 1 133 ? 23.411 19.608 58.029 1.00 33.72 133 GLY A C 1
ATOM 987 O O . GLY A 1 133 ? 23.226 18.948 56.974 1.00 34.50 133 GLY A O 1
ATOM 988 N N . ALA A 1 134 ? 24.049 20.771 58.062 1.00 27.50 134 ALA A N 1
ATOM 989 C CA . ALA A 1 134 ? 24.485 21.423 56.797 1.00 27.98 134 ALA A CA 1
ATOM 990 C C . ALA A 1 134 ? 25.671 20.676 56.168 1.00 26.38 134 ALA A C 1
ATOM 991 O O . ALA A 1 134 ? 26.613 20.247 56.864 1.00 25.86 134 ALA A O 1
ATOM 1001 N N . GLY A 1 136 ? 28.272 21.795 54.475 1.00 17.04 136 GLY A N 1
ATOM 1002 C CA . GLY A 1 136 ? 29.500 22.374 55.006 1.00 17.57 136 GLY A CA 1
ATOM 1003 C C . GLY A 1 136 ? 30.596 22.612 53.960 1.00 15.74 136 GLY A C 1
ATOM 1004 O O . GLY A 1 136 ? 30.309 22.796 52.843 1.00 13.11 136 GLY A O 1
ATOM 1005 N N . ASN A 1 137 ? 31.846 22.624 54.403 1.00 17.21 137 ASN A N 1
ATOM 1006 C CA . ASN A 1 137 ? 33.004 22.910 53.564 1.00 16.29 137 ASN A CA 1
ATOM 1007 C C . ASN A 1 137 ? 33.540 21.592 52.976 1.00 15.65 137 ASN A C 1
ATOM 1008 O O . ASN A 1 137 ? 33.688 20.573 53.691 1.00 14.54 137 ASN A O 1
ATOM 1013 N N . ILE A 1 138 ? 33.907 21.605 51.689 1.00 12.35 138 ILE A N 1
ATOM 1014 C CA . ILE A 1 138 ? 34.418 20.411 51.013 1.00 11.94 138 ILE A CA 1
ATOM 1015 C C . ILE A 1 138 ? 35.640 20.936 50.231 1.00 12.69 138 ILE A C 1
ATOM 1016 O O . ILE A 1 138 ? 35.588 22.049 49.718 1.00 10.24 138 ILE A O 1
ATOM 1021 N N . PHE A 1 139 ? 36.646 20.092 50.091 1.00 13.34 139 PHE A N 1
ATOM 1022 C CA . PHE A 1 139 ? 37.958 20.407 49.531 1.00 14.05 139 PHE A CA 1
ATOM 1023 C C . PHE A 1 139 ? 38.279 19.301 48.565 1.00 12.03 139 PHE A C 1
ATOM 1024 O O . PHE A 1 139 ? 38.253 18.155 48.914 1.00 11.45 139 PHE A O 1
ATOM 1032 N N . ILE A 1 140 ? 38.597 19.657 47.302 1.00 11.09 140 ILE A N 1
ATOM 1033 C CA . ILE A 1 140 ? 39.136 18.680 46.323 1.00 10.68 140 ILE A CA 1
ATOM 1034 C C . ILE A 1 140 ? 40.503 19.211 45.824 1.00 10.99 140 ILE A C 1
ATOM 1035 O O . ILE A 1 140 ? 40.570 20.324 45.479 1.00 11.82 140 ILE A O 1
ATOM 1040 N N . THR A 1 141 ? 41.519 18.392 45.901 1.00 10.59 141 THR A N 1
ATOM 1041 C CA . THR A 1 141 ? 42.821 18.585 45.338 1.00 12.16 141 THR A CA 1
ATOM 1042 C C . THR A 1 141 ? 42.915 17.749 44.071 1.00 11.06 141 THR A C 1
ATOM 1043 O O . THR A 1 141 ? 42.443 16.583 43.938 1.00 11.06 141 THR A O 1
ATOM 1047 N N . VAL A 1 142 ? 43.600 18.352 43.093 1.00 10.16 142 VAL A N 1
ATOM 1048 C CA . VAL A 1 142 ? 43.801 17.725 41.881 1.00 9.85 142 VAL A CA 1
ATOM 1049 C C . VAL A 1 142 ? 45.298 17.951 41.504 1.00 9.08 142 VAL A C 1
ATOM 1050 O O . VAL A 1 142 ? 45.720 19.047 41.464 1.00 8.71 142 VAL A O 1
ATOM 1054 N N . VAL A 1 143 ? 46.019 16.882 41.314 1.00 11.98 143 VAL A N 1
ATOM 1055 C CA . VAL A 1 143 ? 47.437 16.926 40.959 1.00 10.91 143 VAL A CA 1
ATOM 1056 C C . VAL A 1 143 ? 47.592 16.170 39.675 1.00 11.97 143 VAL A C 1
ATOM 1057 O O . VAL A 1 143 ? 47.327 14.978 39.625 1.00 14.22 143 VAL A O 1
ATOM 1061 N N . LYS A 1 144 ? 47.984 16.859 38.593 1.00 11.65 144 LYS A N 1
ATOM 1062 C CA . LYS A 1 144 ? 48.404 16.146 37.337 1.00 13.40 144 LYS A CA 1
ATOM 1063 C C . LYS A 1 144 ? 49.760 15.488 37.629 1.00 15.00 144 LYS A C 1
ATOM 1064 O O . LYS A 1 144 ? 50.723 16.222 37.971 1.00 14.74 144 LYS A O 1
ATOM 1070 N N . LYS A 1 145 ? 49.830 14.170 37.458 1.00 13.68 145 LYS A N 1
ATOM 1071 C CA . LYS A 1 145 ? 50.996 13.414 37.817 1.00 15.78 145 LYS A CA 1
ATOM 1072 C C . LYS A 1 145 ? 52.161 13.839 36.923 1.00 17.50 145 LYS A C 1
ATOM 1073 O O . LYS A 1 145 ? 51.956 14.145 35.744 1.00 17.57 145 LYS A O 1
ATOM 1079 N N . SER A 1 146 ? 53.322 13.980 37.577 1.00 19.21 146 SER A N 1
ATOM 1080 C CA . SER A 1 146 ? 54.616 14.253 36.915 1.00 20.22 146 SER A CA 1
ATOM 1081 C C . SER A 1 146 ? 55.325 12.925 36.651 1.00 17.60 146 SER A C 1
ATOM 1082 O O . SER A 1 146 ? 55.575 12.176 37.585 1.00 18.50 146 SER A O 1
ATOM 1085 N N . LEU A 1 147 ? 55.664 12.646 35.408 1.00 19.29 147 LEU A N 1
ATOM 1086 C CA . LEU A 1 147 ? 56.257 11.339 35.046 1.00 18.13 147 LEU A CA 1
ATOM 1087 C C . LEU A 1 147 ? 57.532 11.021 35.873 1.00 18.64 147 LEU A C 1
ATOM 1088 O O . LEU A 1 147 ? 57.728 9.909 36.289 1.00 16.67 147 LEU A O 1
ATOM 1093 N N . GLU A 1 148 ? 58.374 12.020 36.085 1.00 20.98 148 GLU A N 1
ATOM 1094 C CA . GLU A 1 148 ? 59.663 11.787 36.728 1.00 24.15 148 GLU A CA 1
ATOM 1095 C C . GLU A 1 148 ? 59.440 11.395 38.166 1.00 23.82 148 GLU A C 1
ATOM 1096 O O . GLU A 1 148 ? 60.302 10.805 38.799 1.00 23.68 148 GLU A O 1
ATOM 1102 N N . HIS A 1 149 ? 58.279 11.754 38.721 1.00 23.19 149 HIS A N 1
ATOM 1103 C CA . HIS A 1 149 ? 57.953 11.309 40.092 1.00 24.52 149 HIS A CA 1
ATOM 1104 C C . HIS A 1 149 ? 57.120 10.058 40.121 1.00 22.69 149 HIS A C 1
ATOM 1105 O O . HIS A 1 149 ? 57.381 9.146 40.926 1.00 23.59 149 HIS A O 1
ATOM 1112 N N . HIS A 1 150 ? 56.072 9.996 39.284 1.00 20.09 150 HIS A N 1
ATOM 1113 C CA . HIS A 1 150 ? 55.099 8.906 39.378 1.00 20.38 150 HIS A CA 1
ATOM 1114 C C . HIS A 1 150 ? 55.370 7.684 38.436 1.00 20.02 150 HIS A C 1
ATOM 1115 O O . HIS A 1 150 ? 54.851 6.601 38.669 1.00 21.18 150 HIS A O 1
ATOM 1122 N N . HIS A 1 151 ? 56.074 7.896 37.324 1.00 18.21 151 HIS A N 1
ATOM 1123 C CA . HIS A 1 151 ? 56.325 6.839 36.334 1.00 17.82 151 HIS A CA 1
ATOM 1124 C C . HIS A 1 151 ? 55.061 6.127 35.942 1.00 19.14 151 HIS A C 1
ATOM 1125 O O . HIS A 1 151 ? 54.946 4.896 36.027 1.00 19.47 151 HIS A O 1
ATOM 1132 N N . HIS A 1 152 ? 54.103 6.926 35.506 1.00 18.58 152 HIS A N 1
ATOM 1133 C CA . HIS A 1 152 ? 52.747 6.447 35.438 1.00 19.17 152 HIS A CA 1
ATOM 1134 C C . HIS A 1 152 ? 52.336 6.138 34.011 1.00 19.35 152 HIS A C 1
ATOM 1135 O O . HIS A 1 152 ? 51.155 5.796 33.770 1.00 19.17 152 HIS A O 1
ATOM 1142 N N . HIS A 1 153 ? 53.264 6.214 33.034 1.00 18.70 153 HIS A N 1
ATOM 1143 C CA . HIS A 1 153 ? 52.862 5.851 31.700 1.00 21.02 153 HIS A CA 1
ATOM 1144 C C . HIS A 1 153 ? 52.770 4.342 31.506 1.00 24.80 153 HIS A C 1
ATOM 1145 O O . HIS A 1 153 ? 51.996 3.853 30.703 1.00 31.71 153 HIS A O 1
ATOM 1152 N N . HIS A 1 154 ? 53.611 3.579 32.171 1.00 33.30 154 HIS A N 1
ATOM 1153 C CA . HIS A 1 154 ? 53.546 2.122 32.021 1.00 33.14 154 HIS A CA 1
ATOM 1154 C C . HIS A 1 154 ? 53.477 1.485 33.416 1.00 37.58 154 HIS A C 1
ATOM 1155 O O . HIS A 1 154 ? 53.713 2.115 34.476 1.00 36.20 154 HIS A O 1
ATOM 1163 N N . GLU B 1 9 ? 29.349 7.276 77.116 1.00 60.08 9 GLU B N 1
ATOM 1164 C CA . GLU B 1 9 ? 28.155 6.403 76.899 1.00 59.86 9 GLU B CA 1
ATOM 1165 C C . GLU B 1 9 ? 27.205 7.124 75.932 1.00 59.90 9 GLU B C 1
ATOM 1166 O O . GLU B 1 9 ? 26.797 6.585 74.902 1.00 59.62 9 GLU B O 1
ATOM 1172 N N . GLU B 1 10 ? 26.855 8.347 76.316 1.00 63.02 10 GLU B N 1
ATOM 1173 C CA . GLU B 1 10 ? 26.169 9.350 75.481 1.00 61.21 10 GLU B CA 1
ATOM 1174 C C . GLU B 1 10 ? 26.651 10.748 75.912 1.00 57.79 10 GLU B C 1
ATOM 1175 O O . GLU B 1 10 ? 26.221 11.781 75.391 1.00 52.98 10 GLU B O 1
ATOM 1181 N N . SER B 1 11 ? 27.504 10.754 76.933 1.00 52.42 11 SER B N 1
ATOM 1182 C CA . SER B 1 11 ? 28.554 11.735 77.099 1.00 49.50 11 SER B CA 1
ATOM 1183 C C . SER B 1 11 ? 29.260 11.963 75.753 1.00 45.70 11 SER B C 1
ATOM 1184 O O . SER B 1 11 ? 29.591 13.098 75.405 1.00 44.85 11 SER B O 1
ATOM 1187 N N . LYS B 1 12 ? 29.501 10.870 75.023 1.00 43.48 12 LYS B N 1
ATOM 1188 C CA . LYS B 1 12 ? 30.192 10.940 73.728 1.00 43.53 12 LYS B CA 1
ATOM 1189 C C . LYS B 1 12 ? 29.408 11.798 72.770 1.00 42.49 12 LYS B C 1
ATOM 1190 O O . LYS B 1 12 ? 29.972 12.649 72.087 1.00 45.90 12 LYS B O 1
ATOM 1196 N N . ILE B 1 13 ? 28.096 11.608 72.735 1.00 42.08 13 ILE B N 1
ATOM 1197 C CA . ILE B 1 13 ? 27.229 12.487 71.947 1.00 44.87 13 ILE B CA 1
ATOM 1198 C C . ILE B 1 13 ? 27.451 13.988 72.215 1.00 43.92 13 ILE B C 1
ATOM 1199 O O . ILE B 1 13 ? 27.619 14.752 71.262 1.00 50.67 13 ILE B O 1
ATOM 1204 N N . ARG B 1 14 ? 27.506 14.431 73.471 1.00 46.28 14 ARG B N 1
ATOM 1205 C CA . ARG B 1 14 ? 27.639 15.885 73.734 1.00 46.34 14 ARG B CA 1
ATOM 1206 C C . ARG B 1 14 ? 29.093 16.378 73.658 1.00 40.30 14 ARG B C 1
ATOM 1207 O O . ARG B 1 14 ? 29.351 17.558 73.400 1.00 42.62 14 ARG B O 1
ATOM 1215 N N . ALA B 1 15 ? 30.030 15.459 73.845 1.00 35.70 15 ALA B N 1
ATOM 1216 C CA . ALA B 1 15 ? 31.453 15.744 73.619 1.00 35.92 15 ALA B CA 1
ATOM 1217 C C . ALA B 1 15 ? 31.796 15.859 72.125 1.00 30.27 15 ALA B C 1
ATOM 1218 O O . ALA B 1 15 ? 32.481 16.795 71.734 1.00 31.03 15 ALA B O 1
ATOM 1220 N N . TYR B 1 16 ? 31.321 14.906 71.321 1.00 34.57 16 TYR B N 1
ATOM 1221 C CA . TYR B 1 16 ? 31.729 14.764 69.893 1.00 32.57 16 TYR B CA 1
ATOM 1222 C C . TYR B 1 16 ? 31.059 15.764 68.981 1.00 36.56 16 TYR B C 1
ATOM 1223 O O . TYR B 1 16 ? 31.452 15.923 67.795 1.00 30.57 16 TYR B O 1
ATOM 1232 N N . ALA B 1 17 ? 30.042 16.440 69.526 1.00 38.72 17 ALA B N 1
ATOM 1233 C CA . ALA B 1 17 ? 29.231 17.364 68.759 1.00 39.08 17 ALA B CA 1
ATOM 1234 C C . ALA B 1 17 ? 29.987 18.638 68.410 1.00 37.81 17 ALA B C 1
ATOM 1235 O O . ALA B 1 17 ? 29.503 19.407 67.588 1.00 34.11 17 ALA B O 1
ATOM 1237 N N . GLN B 1 18 ? 31.088 18.894 69.125 1.00 33.41 18 GLN B N 1
ATOM 1238 C CA . GLN B 1 18 ? 32.029 19.945 68.795 1.00 30.54 18 GLN B CA 1
ATOM 1239 C C . GLN B 1 18 ? 33.294 19.287 68.250 1.00 30.80 18 GLN B C 1
ATOM 1240 O O . GLN B 1 18 ? 33.976 18.550 68.963 1.00 29.62 18 GLN B O 1
ATOM 1246 N N . TRP B 1 19 ? 33.569 19.523 66.960 1.00 26.91 19 TRP B N 1
ATOM 1247 C CA . TRP B 1 19 ? 34.664 18.836 66.290 1.00 23.45 19 TRP B CA 1
ATOM 1248 C C . TRP B 1 19 ? 35.196 19.666 65.148 1.00 21.61 19 TRP B C 1
ATOM 1249 O O . TRP B 1 19 ? 34.527 20.628 64.649 1.00 19.93 19 TRP B O 1
ATOM 1268 N N . GLU B 1 21 ? 38.233 19.219 61.758 1.00 18.02 21 GLU B N 1
ATOM 1269 C CA . GLU B 1 21 ? 39.232 18.442 61.045 1.00 17.76 21 GLU B CA 1
ATOM 1270 C C . GLU B 1 21 ? 39.915 19.459 60.184 1.00 17.29 21 GLU B C 1
ATOM 1271 O O . GLU B 1 21 ? 39.234 20.169 59.436 1.00 15.57 21 GLU B O 1
ATOM 1277 N N . ILE B 1 22 ? 41.248 19.477 60.231 1.00 17.83 22 ILE B N 1
ATOM 1278 C CA . ILE B 1 22 ? 42.024 20.481 59.505 1.00 17.36 22 ILE B CA 1
ATOM 1279 C C . ILE B 1 22 ? 43.001 19.777 58.581 1.00 15.09 22 ILE B C 1
ATOM 1280 O O . ILE B 1 22 ? 43.757 18.912 59.013 1.00 16.44 22 ILE B O 1
ATOM 1285 N N . THR B 1 23 ? 42.969 20.130 57.313 1.00 14.38 23 THR B N 1
ATOM 1286 C CA . THR B 1 23 ? 43.744 19.408 56.363 1.00 12.94 23 THR B CA 1
ATOM 1287 C C . THR B 1 23 ? 44.714 20.441 55.838 1.00 13.05 23 THR B C 1
ATOM 1288 O O . THR B 1 23 ? 44.285 21.504 55.360 1.00 10.61 23 THR B O 1
ATOM 1292 N N . ILE B 1 24 ? 46.002 20.058 55.794 1.00 12.13 24 ILE B N 1
ATOM 1293 C CA . ILE B 1 24 ? 47.097 20.903 55.300 1.00 13.45 24 ILE B CA 1
ATOM 1294 C C . ILE B 1 24 ? 47.662 20.240 54.053 1.00 13.01 24 ILE B C 1
ATOM 1295 O O . ILE B 1 24 ? 48.061 19.083 54.115 1.00 13.61 24 ILE B O 1
ATOM 1300 N N . PHE B 1 25 ? 47.560 20.935 52.909 1.00 13.14 25 PHE B N 1
ATOM 1301 C CA . PHE B 1 25 ? 48.084 20.426 51.635 1.00 12.86 25 PHE B CA 1
ATOM 1302 C C . PHE B 1 25 ? 49.220 21.336 51.236 1.00 10.83 25 PHE B C 1
ATOM 1303 O O . PHE B 1 25 ? 49.099 22.555 51.247 1.00 10.86 25 PHE B O 1
ATOM 1311 N N . VAL B 1 26 ? 50.340 20.796 50.751 1.00 12.19 26 VAL B N 1
ATOM 1312 C CA . VAL B 1 26 ? 51.496 21.606 50.601 1.00 11.89 26 VAL B CA 1
ATOM 1313 C C . VAL B 1 26 ? 52.067 21.323 49.222 1.00 12.48 26 VAL B C 1
ATOM 1314 O O . VAL B 1 26 ? 51.802 20.245 48.643 1.00 14.08 26 VAL B O 1
ATOM 1318 N N . VAL B 1 27 ? 52.792 22.317 48.764 1.00 12.64 27 VAL B N 1
ATOM 1319 C CA . VAL B 1 27 ? 53.398 22.362 47.435 1.00 12.29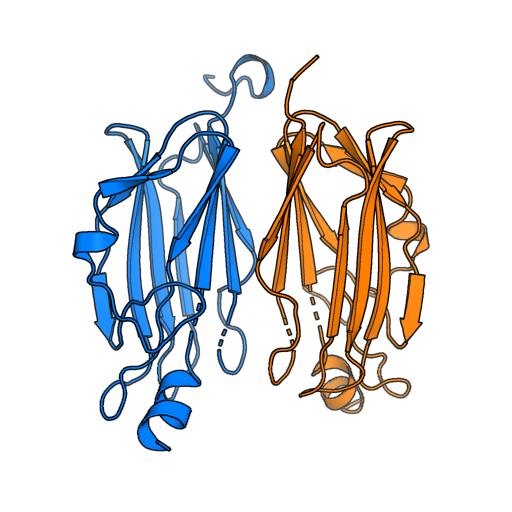 27 VAL B CA 1
ATOM 1320 C C . VAL B 1 27 ? 54.770 22.994 47.476 1.00 11.69 27 VAL B C 1
ATOM 1321 O O . VAL B 1 27 ? 54.967 24.033 48.024 1.00 11.80 27 VAL B O 1
ATOM 1325 N N . ASN B 1 28 ? 55.680 22.376 46.738 1.00 13.63 28 ASN B N 1
ATOM 1326 C CA . ASN B 1 28 ? 57.039 22.889 46.432 1.00 13.92 28 ASN B CA 1
ATOM 1327 C C . ASN B 1 28 ? 58.083 22.762 47.494 1.00 14.95 28 ASN B C 1
ATOM 1328 O O . ASN B 1 28 ? 59.178 23.336 47.313 1.00 14.79 28 ASN B O 1
ATOM 1333 N N . SER B 1 29 ? 57.772 22.022 48.560 1.00 14.80 29 SER B N 1
ATOM 1334 C CA . SER B 1 29 ? 58.735 21.574 49.561 1.00 14.78 29 SER B CA 1
ATOM 1335 C C . SER B 1 29 ? 58.155 20.491 50.438 1.00 16.96 29 SER B C 1
ATOM 1336 O O . SER B 1 29 ? 57.036 20.109 50.228 1.00 18.32 29 SER B O 1
ATOM 1339 N N . ASN B 1 30 ? 58.929 19.925 51.372 1.00 17.78 30 ASN B N 1
ATOM 1340 C CA . ASN B 1 30 ? 58.365 19.062 52.372 1.00 18.91 30 ASN B CA 1
ATOM 1341 C C . ASN B 1 30 ? 58.379 19.866 53.633 1.00 15.10 30 ASN B C 1
ATOM 1342 O O . ASN B 1 30 ? 59.336 20.527 53.938 1.00 13.60 30 ASN B O 1
ATOM 1347 N N . PHE B 1 31 ? 57.216 19.859 54.279 1.00 14.49 31 PHE B N 1
ATOM 1348 C CA . PHE B 1 31 ? 56.960 20.662 55.479 1.00 12.34 31 PHE B CA 1
ATOM 1349 C C . PHE B 1 31 ? 56.797 19.712 56.668 1.00 12.85 31 PHE B C 1
ATOM 1350 O O . PHE B 1 31 ? 56.468 18.543 56.517 1.00 12.07 31 PHE B O 1
ATOM 1358 N N . LYS B 1 32 ? 57.008 20.257 57.872 1.00 15.01 32 LYS B N 1
ATOM 1359 C CA . LYS B 1 32 ? 56.872 19.522 59.120 1.00 17.54 32 LYS B CA 1
ATOM 1360 C C . LYS B 1 32 ? 55.982 20.173 60.158 1.00 16.39 32 LYS B C 1
ATOM 1361 O O . LYS B 1 32 ? 56.138 21.398 60.396 1.00 15.11 32 LYS B O 1
ATOM 1367 N N . VAL B 1 33 ? 55.075 19.390 60.769 1.00 15.54 33 VAL B N 1
ATOM 1368 C CA . VAL B 1 33 ? 54.210 19.853 61.847 1.00 16.12 33 VAL B CA 1
ATOM 1369 C C . VAL B 1 33 ? 55.026 19.770 63.152 1.00 17.63 33 VAL B C 1
ATOM 1370 O O . VAL B 1 33 ? 55.649 18.763 63.446 1.00 16.81 33 VAL B O 1
ATOM 1374 N N . GLU B 1 34 ? 54.947 20.833 63.948 1.00 18.40 34 GLU B N 1
ATOM 1375 C CA . GLU B 1 34 ? 55.512 20.847 65.299 1.00 19.20 34 GLU B CA 1
ATOM 1376 C C . GLU B 1 34 ? 54.678 21.707 66.163 1.00 19.26 34 GLU B C 1
ATOM 1377 O O . GLU B 1 34 ? 53.841 22.484 65.694 1.00 17.92 34 GLU B O 1
ATOM 1383 N N . GLY B 1 35 ? 54.938 21.606 67.458 1.00 16.74 35 GLY B N 1
ATOM 1384 C CA . GLY B 1 35 ? 54.262 22.444 68.421 1.00 17.06 35 GLY B CA 1
ATOM 1385 C C . GLY B 1 35 ? 52.808 22.155 68.670 1.00 17.64 35 GLY B C 1
ATOM 1386 O O . GLY B 1 35 ? 52.107 23.001 69.253 1.00 17.04 35 GLY B O 1
ATOM 1387 N N . ALA B 1 36 ? 52.313 20.996 68.250 1.00 16.04 36 ALA B N 1
ATOM 1388 C CA . ALA B 1 36 ? 50.901 20.711 68.466 1.00 16.57 36 ALA B CA 1
ATOM 1389 C C . ALA B 1 36 ? 50.625 20.575 69.952 1.00 16.70 36 ALA B C 1
ATOM 1390 O O . ALA B 1 36 ? 51.425 19.989 70.656 1.00 17.54 36 ALA B O 1
ATOM 1392 N N . TYR B 1 37 ? 49.517 21.135 70.417 1.00 16.22 37 TYR B N 1
ATOM 1393 C CA . TYR B 1 37 ? 49.070 21.031 71.835 1.00 16.21 37 TYR B CA 1
ATOM 1394 C C . TYR B 1 37 ? 47.554 21.102 71.908 1.00 16.91 37 TYR B C 1
ATOM 1395 O O . TYR B 1 37 ? 46.910 21.511 70.928 1.00 18.13 37 TYR B O 1
ATOM 1404 N N . LEU B 1 38 ? 46.991 20.680 73.045 1.00 15.95 38 LEU B N 1
ATOM 1405 C CA . LEU B 1 38 ? 45.635 20.900 73.398 1.00 18.04 38 LEU B CA 1
ATOM 1406 C C . LEU B 1 38 ? 45.617 21.350 74.845 1.00 19.39 38 LEU B C 1
ATOM 1407 O O . LEU B 1 38 ? 46.341 20.818 75.731 1.00 16.93 38 LEU B O 1
ATOM 1412 N N . ARG B 1 39 ? 44.701 22.265 75.072 1.00 21.49 39 ARG B N 1
ATOM 1413 C CA . ARG B 1 39 ? 44.312 22.639 76.400 1.00 21.57 39 ARG B CA 1
ATOM 1414 C C . ARG B 1 39 ? 42.987 21.924 76.767 1.00 21.83 39 ARG B C 1
ATOM 1415 O O . ARG B 1 39 ? 42.777 21.566 77.915 1.00 22.80 39 ARG B O 1
ATOM 1423 N N . TRP B 1 40 ? 42.087 21.724 75.807 1.00 20.94 40 TRP B N 1
ATOM 1424 C CA . TRP B 1 40 ? 40.846 20.993 76.019 1.00 21.72 40 TRP B CA 1
ATOM 1425 C C . TRP B 1 40 ? 40.626 20.105 74.823 1.00 19.77 40 TRP B C 1
ATOM 1426 O O . TRP B 1 40 ? 40.921 20.513 73.702 1.00 19.11 40 TRP B O 1
ATOM 1437 N N . GLY B 1 41 ? 40.112 18.936 75.078 1.00 18.92 41 GLY B N 1
ATOM 1438 C CA . GLY B 1 41 ? 39.668 17.997 74.063 1.00 19.33 41 GLY B CA 1
ATOM 1439 C C . GLY B 1 41 ? 40.738 16.965 73.839 1.00 15.94 41 GLY B C 1
ATOM 1440 O O . GLY B 1 41 ? 41.673 16.848 74.621 1.00 16.83 41 GLY B O 1
ATOM 1441 N N . LYS B 1 42 ? 40.562 16.170 72.800 1.00 16.80 42 LYS B N 1
ATOM 1442 C CA . LYS B 1 42 ? 41.555 15.165 72.393 1.00 17.07 42 LYS B CA 1
ATOM 1443 C C . LYS B 1 42 ? 41.827 15.306 70.897 1.00 16.72 42 LYS B C 1
ATOM 1444 O O . LYS B 1 42 ? 41.014 15.873 70.142 1.00 17.74 42 LYS B O 1
ATOM 1450 N N . PHE B 1 43 ? 42.986 14.820 70.490 1.00 16.68 43 PHE B N 1
ATOM 1451 C CA . PHE B 1 43 ? 43.258 14.586 69.094 1.00 17.59 43 PHE B CA 1
ATOM 1452 C C . PHE B 1 43 ? 42.848 13.157 68.763 1.00 18.42 43 PHE B C 1
ATOM 1453 O O . PHE B 1 43 ? 42.851 12.277 69.622 1.00 17.36 43 PHE B O 1
ATOM 1461 N N . HIS B 1 44 ? 42.549 12.902 67.499 1.00 17.09 44 HIS B N 1
ATOM 1462 C CA . HIS B 1 44 ? 42.127 11.556 67.120 1.00 19.26 44 HIS B CA 1
ATOM 1463 C C . HIS B 1 44 ? 42.374 11.358 65.624 1.00 18.33 44 HIS B C 1
ATOM 1464 O O . HIS B 1 44 ? 42.641 12.317 64.813 1.00 16.18 44 HIS B O 1
ATOM 1471 N N . VAL B 1 45 ? 42.379 10.074 65.282 1.00 20.32 45 VAL B N 1
ATOM 1472 C CA . VAL B 1 45 ? 42.531 9.644 63.901 1.00 21.84 45 VAL B CA 1
ATOM 1473 C C . VAL B 1 45 ? 41.403 10.258 63.074 1.00 20.86 45 VAL B C 1
ATOM 1474 O O . VAL B 1 45 ? 40.229 10.136 63.429 1.00 20.37 45 VAL B O 1
ATOM 1478 N N . PRO B 1 46 ? 41.741 10.951 62.002 1.00 21.50 46 PRO B N 1
ATOM 1479 C CA . PRO B 1 46 ? 40.622 11.566 61.290 1.00 22.30 46 PRO B CA 1
ATOM 1480 C C . PRO B 1 46 ? 39.590 10.530 60.861 1.00 24.59 46 PRO B C 1
ATOM 1481 O O . PRO B 1 46 ? 39.937 9.472 60.343 1.00 20.99 46 PRO B O 1
ATOM 1485 N N . GLY B 1 47 ? 38.341 10.844 61.143 1.00 25.31 47 GLY B N 1
ATOM 1486 C CA . GLY B 1 47 ? 37.275 9.925 60.786 1.00 30.01 47 GLY B CA 1
ATOM 1487 C C . GLY B 1 47 ? 36.919 8.904 61.858 1.00 27.96 47 GLY B C 1
ATOM 1488 O O . GLY B 1 47 ? 35.933 8.210 61.711 1.00 32.87 47 GLY B O 1
ATOM 1489 N N . ASP B 1 48 ? 37.682 8.805 62.935 1.00 24.85 48 ASP B N 1
ATOM 1490 C CA . ASP B 1 48 ? 37.348 7.916 64.031 1.00 27.54 48 ASP B CA 1
ATOM 1491 C C . ASP B 1 48 ? 37.589 8.614 65.344 1.00 24.42 48 ASP B C 1
ATOM 1492 O O . ASP B 1 48 ? 38.677 8.483 65.879 1.00 23.19 48 ASP B O 1
ATOM 1497 N N . LYS B 1 49 ? 36.557 9.321 65.860 1.00 25.64 49 LYS B N 1
ATOM 1498 C CA . LYS B 1 49 ? 36.629 10.129 67.109 1.00 27.54 49 LYS B CA 1
ATOM 1499 C C . LYS B 1 49 ? 36.892 9.262 68.350 1.00 28.58 49 LYS B C 1
ATOM 1500 O O . LYS B 1 49 ? 37.278 9.777 69.409 1.00 24.59 49 LYS B O 1
ATOM 1506 N N . ASP B 1 50 ? 36.755 7.945 68.213 1.00 29.24 50 ASP B N 1
ATOM 1507 C CA . ASP B 1 50 ? 37.121 7.068 69.333 1.00 29.83 50 ASP B CA 1
ATOM 1508 C C . ASP B 1 50 ? 38.542 6.573 69.274 1.00 28.02 50 ASP B C 1
ATOM 1509 O O . ASP B 1 50 ? 38.952 5.923 70.192 1.00 26.25 50 ASP B O 1
ATOM 1514 N N . LYS B 1 51 ? 39.336 6.933 68.253 1.00 26.03 51 LYS B N 1
ATOM 1515 C CA . LYS B 1 51 ? 40.718 6.514 68.242 1.00 24.08 51 LYS B CA 1
ATOM 1516 C C . LYS B 1 51 ? 41.682 7.679 68.565 1.00 25.09 51 LYS B C 1
ATOM 1517 O O . LYS B 1 51 ? 42.122 8.382 67.643 1.00 23.03 51 LYS B O 1
ATOM 1523 N N . GLU B 1 52 ? 42.015 7.829 69.854 1.00 26.28 52 GLU B N 1
ATOM 1524 C CA . GLU B 1 52 ? 42.774 8.971 70.363 1.00 23.99 52 GLU B CA 1
ATOM 1525 C C . GLU B 1 52 ? 44.218 8.789 69.970 1.00 23.36 52 GLU B C 1
ATOM 1526 O O . GLU B 1 52 ? 44.760 7.655 69.927 1.00 21.04 52 GLU B O 1
ATOM 1532 N N . ILE B 1 53 ? 44.842 9.908 69.637 1.00 21.06 53 ILE B N 1
ATOM 1533 C CA . ILE B 1 53 ? 46.278 9.987 69.435 1.00 18.29 53 ILE B CA 1
ATOM 1534 C C . ILE B 1 53 ? 46.766 11.207 70.222 1.00 17.05 53 ILE B C 1
ATOM 1535 O O . ILE B 1 53 ? 46.023 12.109 70.522 1.00 18.12 53 ILE B O 1
ATOM 1540 N N . SER B 1 54 ? 48.061 11.260 70.469 1.00 18.14 54 SER B N 1
ATOM 1541 C CA . SER B 1 54 ? 48.611 12.257 71.304 1.00 16.83 54 SER B CA 1
ATOM 1542 C C . SER B 1 54 ? 49.260 13.318 70.452 1.00 16.72 54 SER B C 1
ATOM 1543 O O . SER B 1 54 ? 49.625 13.056 69.288 1.00 16.48 54 SER B O 1
ATOM 1546 N N . PRO B 1 55 ? 49.488 14.507 71.052 1.00 17.42 55 PRO B N 1
ATOM 1547 C CA . PRO B 1 55 ? 50.212 15.582 70.354 1.00 16.11 55 PRO B CA 1
ATOM 1548 C C . PRO B 1 55 ? 51.510 15.072 69.840 1.00 15.99 55 PRO B C 1
ATOM 1549 O O . PRO B 1 55 ? 51.960 15.498 68.755 1.00 13.67 55 PRO B O 1
ATOM 1553 N N . SER B 1 56 ? 52.171 14.186 70.620 1.00 14.54 56 SER B N 1
ATOM 1554 C CA . SER B 1 56 ? 53.464 13.684 70.160 1.00 15.04 56 SER B CA 1
ATOM 1555 C C . SER B 1 56 ? 53.393 12.842 68.843 1.00 14.74 56 SER B C 1
ATOM 1556 O O . SER B 1 56 ? 54.370 12.711 68.139 1.00 16.43 56 SER B O 1
ATOM 1559 N N . GLN B 1 57 ? 52.241 12.283 68.529 1.00 15.43 57 GLN B N 1
ATOM 1560 C CA . GLN B 1 57 ? 52.116 11.482 67.318 1.00 16.30 57 GLN B CA 1
ATOM 1561 C C . GLN B 1 57 ? 51.925 12.389 66.097 1.00 17.56 57 GLN B C 1
ATOM 1562 O O . GLN B 1 57 ? 52.188 11.953 64.944 1.00 16.33 57 GLN B O 1
ATOM 1568 N N . ILE B 1 58 ? 51.567 13.647 66.386 1.00 15.27 58 ILE B N 1
ATOM 1569 C CA . ILE B 1 58 ? 51.372 14.636 65.340 1.00 15.11 58 ILE B CA 1
ATOM 1570 C C . ILE B 1 58 ? 52.699 15.332 65.095 1.00 15.25 58 ILE B C 1
ATOM 1571 O O . ILE B 1 58 ? 53.078 15.454 63.962 1.00 16.60 58 ILE B O 1
ATOM 1576 N N . ASN B 1 59 ? 53.378 15.787 66.171 1.00 14.67 59 ASN B N 1
ATOM 1577 C CA . ASN B 1 59 ? 54.626 16.496 66.042 1.00 15.17 59 ASN B CA 1
ATOM 1578 C C . ASN B 1 59 ? 55.664 15.678 65.333 1.00 15.16 59 ASN B C 1
ATOM 1579 O O . ASN B 1 59 ? 55.787 14.455 65.554 1.00 15.17 59 ASN B O 1
ATOM 1584 N N . GLY B 1 60 ? 56.355 16.318 64.390 1.00 15.13 60 GLY B N 1
ATOM 1585 C CA . GLY B 1 60 ? 57.402 15.684 63.612 1.00 16.70 60 GLY B CA 1
ATOM 1586 C C . GLY B 1 60 ? 56.941 15.082 62.297 1.00 16.08 60 GLY B C 1
ATOM 1587 O O . GLY B 1 60 ? 57.772 14.736 61.409 1.00 17.50 60 GLY B O 1
ATOM 1588 N N . THR B 1 61 ? 55.628 15.031 62.133 1.00 14.68 61 THR B N 1
ATOM 1589 C CA . THR B 1 61 ? 54.987 14.571 60.884 1.00 14.53 61 THR B CA 1
ATOM 1590 C C . THR B 1 61 ? 55.510 15.410 59.733 1.00 14.73 61 THR B C 1
ATOM 1591 O O . THR B 1 61 ? 55.425 16.652 59.772 1.00 12.50 61 THR B O 1
ATOM 1595 N N . ILE B 1 62 ? 56.054 14.743 58.720 1.00 17.24 62 ILE B N 1
ATOM 1596 C CA . ILE B 1 62 ? 56.426 15.412 57.450 1.00 16.81 62 ILE B CA 1
ATOM 1597 C C . ILE B 1 62 ? 55.283 15.316 56.478 1.00 16.63 62 ILE B C 1
ATOM 1598 O O . ILE B 1 62 ? 54.726 14.237 56.312 1.00 14.49 62 ILE B O 1
ATOM 1603 N N . ILE B 1 63 ? 54.936 16.471 55.870 1.00 16.19 63 ILE B N 1
ATOM 1604 C CA . ILE B 1 63 ? 53.982 16.507 54.766 1.00 14.10 63 ILE B CA 1
ATOM 1605 C C . ILE B 1 63 ? 54.762 16.743 53.495 1.00 14.54 63 ILE B C 1
ATOM 1606 O O . ILE B 1 63 ? 55.384 17.778 53.337 1.00 13.71 63 ILE B O 1
ATOM 1611 N N . LYS B 1 64 ? 54.691 15.778 52.588 1.00 14.05 64 LYS B N 1
ATOM 1612 C CA . LYS B 1 64 ? 55.499 15.822 51.360 1.00 16.02 64 LYS B CA 1
ATOM 1613 C C . LYS B 1 64 ? 54.786 16.673 50.300 1.00 15.22 64 LYS B C 1
ATOM 1614 O O . LYS B 1 64 ? 53.572 16.788 50.274 1.00 14.45 64 LYS B O 1
ATOM 1620 N N . ASP B 1 65 ? 55.576 17.305 49.460 1.00 14.51 65 ASP B N 1
ATOM 1621 C CA . ASP B 1 65 ? 55.138 18.003 48.276 1.00 16.83 65 ASP B CA 1
ATOM 1622 C C . ASP B 1 65 ? 53.986 17.278 47.571 1.00 15.89 65 ASP B C 1
ATOM 1623 O O . ASP B 1 65 ? 54.048 16.080 47.226 1.00 16.45 65 ASP B O 1
ATOM 1628 N N . GLU B 1 66 ? 52.942 18.039 47.333 1.00 16.15 66 GLU B N 1
ATOM 1629 C CA . GLU B 1 66 ? 51.725 17.582 46.713 1.00 15.68 66 GLU B CA 1
ATOM 1630 C C . GLU B 1 66 ? 50.923 16.592 47.487 1.00 16.63 66 GLU B C 1
ATOM 1631 O O . GLU B 1 66 ? 50.071 16.002 46.877 1.00 15.86 66 GLU B O 1
ATOM 1637 N N . ASP B 1 67 ? 51.171 16.406 48.804 1.00 15.32 67 ASP B N 1
ATOM 1638 C CA . ASP B 1 67 ? 50.346 15.566 49.655 1.00 16.25 67 ASP B CA 1
ATOM 1639 C C . ASP B 1 67 ? 49.649 16.434 50.714 1.00 13.61 67 ASP B C 1
ATOM 1640 O O . ASP B 1 67 ? 49.965 17.590 50.907 1.00 9.86 67 ASP B O 1
ATOM 1645 N N . SER B 1 68 ? 48.684 15.830 51.410 1.00 17.26 68 SER B N 1
ATOM 1646 C CA . SER B 1 68 ? 48.086 16.504 52.559 1.00 17.73 68 SER B CA 1
ATOM 1647 C C . SER B 1 68 ? 48.270 15.665 53.858 1.00 15.15 68 SER B C 1
ATOM 1648 O O . SER B 1 68 ? 48.564 14.438 53.819 1.00 14.99 68 SER B O 1
ATOM 1651 N N . TYR B 1 69 ? 48.067 16.320 54.990 1.00 14.38 69 TYR B N 1
ATOM 1652 C CA . TYR B 1 69 ? 47.985 15.612 56.316 1.00 13.83 69 TYR B CA 1
ATOM 1653 C C . TYR B 1 69 ? 46.803 16.264 57.051 1.00 13.24 69 TYR B C 1
ATOM 1654 O O . TYR B 1 69 ? 46.646 17.490 56.895 1.00 13.96 69 TYR B O 1
ATOM 1663 N N . THR B 1 70 ? 45.960 15.456 57.740 1.00 13.93 70 THR B N 1
ATOM 1664 C CA . THR B 1 70 ? 44.783 15.961 58.484 1.00 13.14 70 THR B CA 1
ATOM 1665 C C . THR B 1 70 ? 44.980 15.769 59.951 1.00 13.55 70 THR B C 1
ATOM 1666 O O . THR B 1 70 ? 45.422 14.666 60.369 1.00 15.58 70 THR B O 1
ATOM 1670 N N . ILE B 1 71 ? 44.692 16.824 60.704 1.00 13.84 71 ILE B N 1
ATOM 1671 C CA . ILE B 1 71 ? 44.679 16.793 62.171 1.00 15.48 71 ILE B CA 1
ATOM 1672 C C . ILE B 1 71 ? 43.177 16.890 62.552 1.00 15.36 71 ILE B C 1
ATOM 1673 O O . ILE B 1 71 ? 42.461 17.715 61.984 1.00 17.06 71 ILE B O 1
ATOM 1678 N N . ALA B 1 72 ? 42.751 16.124 63.542 1.00 16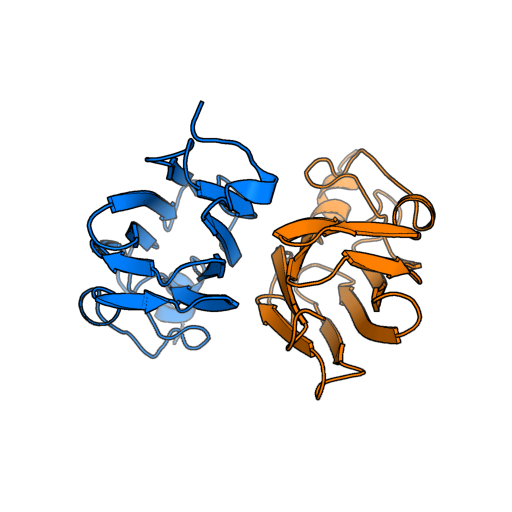.50 72 ALA B N 1
ATOM 1679 C CA . ALA B 1 72 ? 41.350 16.087 63.973 1.00 13.43 72 ALA B CA 1
ATOM 1680 C C . ALA B 1 72 ? 41.283 16.157 65.464 1.00 14.57 72 ALA B C 1
ATOM 1681 O O . ALA B 1 72 ? 42.057 15.534 66.180 1.00 13.88 72 ALA B O 1
ATOM 1683 N N . SER B 1 73 ? 40.325 16.907 65.938 1.00 15.84 73 SER B N 1
ATOM 1684 C CA . SER B 1 73 ? 40.173 17.011 67.374 1.00 18.39 73 SER B CA 1
ATOM 1685 C C . SER B 1 73 ? 38.697 17.221 67.666 1.00 18.03 73 SER B C 1
ATOM 1686 O O . SER B 1 73 ? 38.012 17.813 66.932 1.00 18.59 73 SER B O 1
ATOM 1689 N N . CYS B 1 74 ? 38.235 16.725 68.783 1.00 21.38 74 CYS B N 1
ATOM 1690 C CA . CYS B 1 74 ? 36.851 16.980 69.230 1.00 21.73 74 CYS B CA 1
ATOM 1691 C C . CYS B 1 74 ? 36.873 16.986 70.745 1.00 21.71 74 CYS B C 1
ATOM 1692 O O . CYS B 1 74 ? 37.924 16.789 71.354 1.00 20.56 74 CYS B O 1
ATOM 1695 N N . GLY B 1 75 ? 35.700 17.117 71.343 1.00 23.08 75 GLY B N 1
ATOM 1696 C CA . GLY B 1 75 ? 35.630 17.031 72.794 1.00 22.44 75 GLY B CA 1
ATOM 1697 C C . GLY B 1 75 ? 35.976 15.681 73.348 1.00 21.07 75 GLY B C 1
ATOM 1698 O O . GLY B 1 75 ? 35.889 14.653 72.662 1.00 21.95 75 GLY B O 1
ATOM 1699 N N . ARG B 1 76 ? 36.355 15.669 74.635 1.00 23.62 76 ARG B N 1
ATOM 1700 C CA . ARG B 1 76 ? 36.703 14.428 75.325 1.00 25.11 76 ARG B CA 1
ATOM 1701 C C . ARG B 1 76 ? 35.443 14.001 76.100 1.00 30.88 76 ARG B C 1
ATOM 1702 O O . ARG B 1 76 ? 34.860 14.761 76.827 1.00 32.77 76 ARG B O 1
ATOM 1710 N N . GLU B 1 77 ? 34.967 12.805 75.812 1.00 36.81 77 GLU B N 1
ATOM 1711 C CA . GLU B 1 77 ? 33.783 12.232 76.486 1.00 43.04 77 GLU B CA 1
ATOM 1712 C C . GLU B 1 77 ? 33.970 12.138 77.990 1.00 46.52 77 GLU B C 1
ATOM 1713 O O . GLU B 1 77 ? 34.978 11.574 78.475 1.00 43.04 77 GLU B O 1
ATOM 1719 N N . ASN B 1 78 ? 32.987 12.713 78.696 1.00 50.82 78 ASN B N 1
ATOM 1720 C CA . ASN B 1 78 ? 32.932 12.774 80.156 1.00 57.69 78 ASN B CA 1
ATOM 1721 C C . ASN B 1 78 ? 33.963 13.747 80.742 1.00 54.30 78 ASN B C 1
ATOM 1722 O O . ASN B 1 78 ? 34.345 13.610 81.905 1.00 50.69 78 ASN B O 1
ATOM 1727 N N . ALA B 1 79 ? 34.375 14.744 79.949 1.00 49.61 79 ALA B N 1
ATOM 1728 C CA . ALA B 1 79 ? 35.574 15.547 80.256 1.00 47.63 79 ALA B CA 1
ATOM 1729 C C . ALA B 1 79 ? 35.568 16.982 79.708 1.00 46.34 79 ALA B C 1
ATOM 1730 O O . ALA B 1 79 ? 35.752 17.939 80.465 1.00 48.74 79 ALA B O 1
ATOM 1732 N N . SER B 1 80 ? 35.398 17.138 78.390 1.00 40.66 80 SER B N 1
ATOM 1733 C CA . SER B 1 80 ? 35.184 18.457 77.806 1.00 36.01 80 SER B CA 1
ATOM 1734 C C . SER B 1 80 ? 34.083 18.412 76.749 1.00 34.45 80 SER B C 1
ATOM 1735 O O . SER B 1 80 ? 33.753 17.350 76.180 1.00 35.97 80 SER B O 1
ATOM 1738 N N . SER B 1 81 ? 33.508 19.571 76.485 1.00 38.34 81 SER B N 1
ATOM 1739 C CA . SER B 1 81 ? 32.497 19.687 75.440 1.00 41.63 81 SER B CA 1
ATOM 1740 C C . SER B 1 81 ? 33.202 19.991 74.133 1.00 43.77 81 SER B C 1
ATOM 1741 O O . SER B 1 81 ? 32.673 19.712 73.047 1.00 44.94 81 SER B O 1
ATOM 1744 N N . GLY B 1 82 ? 34.409 20.549 74.241 1.00 36.85 82 GLY B N 1
ATOM 1745 C CA . GLY B 1 82 ? 35.034 21.109 73.087 1.00 30.43 82 GLY B CA 1
ATOM 1746 C C . GLY B 1 82 ? 36.519 20.849 73.041 1.00 26.74 82 GLY B C 1
ATOM 1747 O O . GLY B 1 82 ? 37.065 19.990 73.773 1.00 24.58 82 GLY B O 1
ATOM 1748 N N . THR B 1 83 ? 37.129 21.591 72.132 1.00 25.39 83 THR B N 1
ATOM 1749 C CA . THR B 1 83 ? 38.531 21.506 71.818 1.00 20.98 83 THR B CA 1
ATOM 1750 C C . THR B 1 83 ? 39.104 22.883 71.751 1.00 19.01 83 THR B C 1
ATOM 1751 O O . THR B 1 83 ? 38.541 23.813 71.151 1.00 22.46 83 THR B O 1
ATOM 1755 N N . GLU B 1 84 ? 40.289 23.013 72.334 1.00 20.49 84 GLU B N 1
ATOM 1756 C CA . GLU B 1 84 ? 41.073 24.193 72.204 1.00 19.09 84 GLU B CA 1
ATOM 1757 C C . GLU B 1 84 ? 42.524 23.771 72.090 1.00 17.46 84 GLU B C 1
ATOM 1758 O O . GLU B 1 84 ? 43.039 22.996 72.903 1.00 14.81 84 GLU B O 1
ATOM 1764 N N . GLY B 1 85 ? 43.208 24.324 71.107 1.00 17.09 85 GLY B N 1
ATOM 1765 C CA . GLY B 1 85 ? 44.613 23.975 70.897 1.00 16.77 85 GLY B CA 1
ATOM 1766 C C . GLY B 1 85 ? 45.211 24.644 69.672 1.00 16.85 85 GLY B C 1
ATOM 1767 O O . GLY B 1 85 ? 44.655 25.646 69.163 1.00 16.33 85 GLY B O 1
ATOM 1768 N N . GLY B 1 86 ? 46.338 24.091 69.208 1.00 17.30 86 GLY B N 1
ATOM 1769 C CA . GLY B 1 86 ? 47.059 24.632 68.061 1.00 16.41 86 GLY B CA 1
ATOM 1770 C C . GLY B 1 86 ? 48.244 23.807 67.608 1.00 15.11 86 GLY B C 1
ATOM 1771 O O . GLY B 1 86 ? 48.537 22.790 68.220 1.00 14.94 86 GLY B O 1
ATOM 1772 N N . PHE B 1 87 ? 48.918 24.306 66.568 1.00 13.33 87 PHE B N 1
ATOM 1773 C CA . PHE B 1 87 ? 50.132 23.740 66.021 1.00 14.21 87 PHE B CA 1
ATOM 1774 C C . PHE B 1 87 ? 50.821 24.695 65.087 1.00 13.40 87 PHE B C 1
ATOM 1775 O O . PHE B 1 87 ? 50.253 25.673 64.626 1.00 12.77 87 PHE B O 1
ATOM 1783 N N . SER B 1 88 ? 52.059 24.364 64.754 1.00 14.26 88 SER B N 1
ATOM 1784 C CA . SER B 1 88 ? 52.829 25.152 63.813 1.00 14.78 88 SER B CA 1
ATOM 1785 C C . SER B 1 88 ? 53.296 24.310 62.613 1.00 14.15 88 SER B C 1
ATOM 1786 O O . SER B 1 88 ? 53.376 23.085 62.706 1.00 14.33 88 SER B O 1
ATOM 1789 N N . LEU B 1 89 ? 53.623 24.966 61.481 1.00 14.07 89 LEU B N 1
ATOM 1790 C CA . LEU B 1 89 ? 54.232 24.230 60.392 1.00 14.37 89 LEU B CA 1
ATOM 1791 C C . LEU B 1 89 ? 55.550 24.906 60.060 1.00 13.91 89 LEU B C 1
ATOM 1792 O O . LEU B 1 89 ? 55.610 26.149 59.951 1.00 15.70 89 LEU B O 1
ATOM 1797 N N . TYR B 1 90 ? 56.562 24.081 59.854 1.00 14.92 90 TYR B N 1
ATOM 1798 C CA . TYR B 1 90 ? 57.901 24.473 59.448 1.00 15.60 90 TYR B CA 1
ATOM 1799 C C . TYR B 1 90 ? 58.269 23.976 58.035 1.00 16.57 90 TYR B C 1
ATOM 1800 O O . TYR B 1 90 ? 57.714 22.999 57.531 1.00 13.96 90 TYR B O 1
ATOM 1809 N N . ASP B 1 91 ? 59.138 24.722 57.351 1.00 16.52 91 ASP B N 1
ATOM 1810 C CA . ASP B 1 91 ? 59.807 24.234 56.148 1.00 17.00 91 ASP B CA 1
ATOM 1811 C C . ASP B 1 91 ? 61.287 24.163 56.558 1.00 19.50 91 ASP B C 1
ATOM 1812 O O . ASP B 1 91 ? 61.952 25.201 56.677 1.00 20.30 91 ASP B O 1
ATOM 1817 N N . GLY B 1 92 ? 61.771 22.965 56.869 1.00 21.19 92 GLY B N 1
ATOM 1818 C CA . GLY B 1 92 ? 63.170 22.844 57.348 1.00 24.62 92 GLY B CA 1
ATOM 1819 C C . GLY B 1 92 ? 63.218 23.600 58.682 1.00 25.27 92 GLY B C 1
ATOM 1820 O O . GLY B 1 92 ? 62.465 23.332 59.554 1.00 25.44 92 GLY B O 1
ATOM 1821 N N . ASP B 1 93 ? 64.060 24.605 58.778 1.00 26.45 93 ASP B N 1
ATOM 1822 C CA . ASP B 1 93 ? 64.229 25.386 59.980 1.00 29.32 93 ASP B CA 1
ATOM 1823 C C . ASP B 1 93 ? 63.329 26.656 59.980 1.00 28.27 93 ASP B C 1
ATOM 1824 O O . ASP B 1 93 ? 63.381 27.427 60.923 1.00 23.34 93 ASP B O 1
ATOM 1829 N N . LYS B 1 94 ? 62.618 26.940 58.872 1.00 25.99 94 LYS B N 1
ATOM 1830 C CA . LYS B 1 94 ? 61.824 28.153 58.770 1.00 24.87 94 LYS B CA 1
ATOM 1831 C C . LYS B 1 94 ? 60.406 27.925 59.363 1.00 22.48 94 LYS B C 1
ATOM 1832 O O . LYS B 1 94 ? 59.731 26.964 59.001 1.00 23.23 94 LYS B O 1
ATOM 1838 N N . LEU B 1 95 ? 59.963 28.815 60.235 1.00 21.20 95 LEU B N 1
ATOM 1839 C CA . LEU B 1 95 ? 58.560 28.832 60.691 1.00 17.90 95 LEU B CA 1
ATOM 1840 C C . LEU B 1 95 ? 57.686 29.457 59.633 1.00 17.36 95 LEU B C 1
ATOM 1841 O O . LEU B 1 95 ? 57.846 30.632 59.310 1.00 19.02 95 LEU B O 1
ATOM 1846 N N . VAL B 1 96 ? 56.713 28.684 59.125 1.00 16.00 96 VAL B N 1
ATOM 1847 C CA . VAL B 1 96 ? 55.892 29.115 58.086 1.00 14.70 96 VAL B CA 1
ATOM 1848 C C . VAL B 1 96 ? 54.572 29.703 58.612 1.00 15.70 96 VAL B C 1
ATOM 1849 O O . VAL B 1 96 ? 54.228 30.812 58.239 1.00 17.93 96 VAL B O 1
ATOM 1853 N N . PHE B 1 97 ? 53.871 29.012 59.518 1.00 14.75 97 PHE B N 1
ATOM 1854 C CA . PHE B 1 97 ? 52.665 29.542 60.152 1.00 13.26 97 PHE B CA 1
ATOM 1855 C C . PHE B 1 97 ? 52.422 28.912 61.512 1.00 12.36 97 PHE B C 1
ATOM 1856 O O . PHE B 1 97 ? 52.946 27.875 61.847 1.00 14.10 97 PHE B O 1
ATOM 1864 N N . GLU B 1 98 ? 51.621 29.597 62.294 1.00 14.43 98 GLU B N 1
ATOM 1865 C CA . GLU B 1 98 ? 51.083 29.083 63.556 1.00 14.97 98 GLU B CA 1
ATOM 1866 C C . GLU B 1 98 ? 49.606 29.124 63.404 1.00 17.05 98 GLU B C 1
ATOM 1867 O O . GLU B 1 98 ? 49.046 30.082 62.790 1.00 18.01 98 GLU B O 1
ATOM 1873 N N . TYR B 1 99 ? 48.949 28.102 63.950 1.00 17.29 99 TYR B N 1
ATOM 1874 C CA . TYR B 1 99 ? 47.498 28.049 63.942 1.00 17.62 99 TYR B CA 1
ATOM 1875 C C . TYR B 1 99 ? 46.966 27.726 65.345 1.00 18.10 99 TYR B C 1
ATOM 1876 O O . TYR B 1 99 ? 47.591 26.988 66.116 1.00 17.22 99 TYR B O 1
ATOM 1885 N N . TYR B 1 100 ? 45.801 28.259 65.676 1.00 18.42 100 TYR B N 1
ATOM 1886 C CA . TYR B 1 100 ? 45.241 28.128 67.002 1.00 18.43 100 TYR B CA 1
ATOM 1887 C C . TYR B 1 100 ? 43.730 28.150 66.850 1.00 17.74 100 TYR B C 1
ATOM 1888 O O . TYR B 1 100 ? 43.186 28.876 66.004 1.00 16.12 100 TYR B O 1
ATOM 1897 N N . TRP B 1 101 ? 43.052 27.322 67.628 1.00 18.92 101 TRP B N 1
ATOM 1898 C CA . TRP B 1 101 ? 41.603 27.305 67.682 1.00 17.92 101 TRP B CA 1
ATOM 1899 C C . TRP B 1 101 ? 41.075 27.237 69.159 1.00 21.72 101 TRP B C 1
ATOM 1900 O O . TRP B 1 101 ? 41.694 26.668 70.103 1.00 22.97 101 TRP B O 1
ATOM 1911 N N . ASP B 1 102 ? 39.891 27.780 69.322 1.00 22.69 102 ASP B N 1
ATOM 1912 C CA . ASP B 1 102 ? 39.169 27.696 70.573 1.00 23.98 102 ASP B CA 1
ATOM 1913 C C . ASP B 1 102 ? 37.734 27.452 70.248 1.00 25.42 102 ASP B C 1
ATOM 1914 O O . ASP B 1 102 ? 37.039 28.387 69.841 1.00 26.49 102 ASP B O 1
ATOM 1919 N N . CYS B 1 103 ? 37.277 26.208 70.433 1.00 27.35 103 CYS B N 1
ATOM 1920 C CA . CYS B 1 103 ? 35.904 25.832 70.165 1.00 26.02 103 CYS B CA 1
ATOM 1921 C C . CYS B 1 103 ? 35.372 25.070 71.335 1.00 28.32 103 CYS B C 1
ATOM 1922 O O . CYS B 1 103 ? 35.362 23.820 71.322 1.00 26.04 103 CYS B O 1
ATOM 1925 N N . PRO B 1 104 ? 34.923 25.797 72.369 1.00 30.97 104 PRO B N 1
ATOM 1926 C CA . PRO B 1 104 ? 34.606 25.158 73.656 1.00 32.82 104 PRO B CA 1
ATOM 1927 C C . PRO B 1 104 ? 33.259 24.440 73.655 1.00 35.60 104 PRO B C 1
ATOM 1928 O O . PRO B 1 104 ? 33.039 23.505 74.457 1.00 34.19 104 PRO B O 1
ATOM 1932 N N . TRP B 1 105 ? 32.373 24.841 72.745 1.00 35.67 105 TRP B N 1
ATOM 1933 C CA . TRP B 1 105 ? 31.069 24.199 72.627 1.00 42.65 105 TRP B CA 1
ATOM 1934 C C . TRP B 1 105 ? 30.443 24.562 71.274 1.00 41.76 105 TRP B C 1
ATOM 1935 O O . TRP B 1 105 ? 30.823 25.568 70.647 1.00 39.69 105 TRP B O 1
ATOM 1946 N N . SER B 1 106 ? 29.547 23.694 70.802 1.00 43.92 106 SER B N 1
ATOM 1947 C CA . SER B 1 106 ? 28.699 23.990 69.635 1.00 46.72 106 SER B CA 1
ATOM 1948 C C . SER B 1 106 ? 28.200 25.435 69.701 1.00 47.54 106 SER B C 1
ATOM 1949 O O . SER B 1 106 ? 27.714 25.868 70.750 1.00 47.86 106 SER B O 1
ATOM 1952 N N . GLY B 1 107 ? 28.333 26.178 68.597 1.00 46.71 107 GLY B N 1
ATOM 1953 C CA . GLY B 1 107 ? 27.832 27.559 68.532 1.00 47.60 107 GLY B CA 1
ATOM 1954 C C . GLY B 1 107 ? 28.892 28.583 68.842 1.00 46.16 107 GLY B C 1
ATOM 1955 O O . GLY B 1 107 ? 28.697 29.781 68.606 1.00 49.57 107 GLY B O 1
ATOM 1956 N N . SER B 1 108 ? 30.019 28.123 69.382 1.00 41.79 108 SER B N 1
ATOM 1957 C CA . SER B 1 108 ? 31.098 29.012 69.737 1.00 42.66 108 SER B CA 1
ATOM 1958 C C . SER B 1 108 ? 32.419 28.482 69.177 1.00 43.46 108 SER B C 1
ATOM 1959 O O . SER B 1 108 ? 32.924 27.426 69.584 1.00 43.40 108 SER B O 1
ATOM 1962 N N . ASN B 1 109 ? 32.964 29.242 68.231 1.00 46.73 109 ASN B N 1
ATOM 1963 C CA . ASN B 1 109 ? 34.158 28.860 67.496 1.00 42.85 109 ASN B CA 1
ATOM 1964 C C . ASN B 1 109 ? 34.995 30.125 67.265 1.00 40.97 109 ASN B C 1
ATOM 1965 O O . ASN B 1 109 ? 34.475 31.111 66.752 1.00 34.49 109 ASN B O 1
ATOM 1970 N N . SER B 1 110 ? 36.275 30.125 67.661 1.00 35.39 110 SER B N 1
ATOM 1971 C CA . SER B 1 110 ? 37.210 31.086 67.104 1.00 31.96 110 SER B CA 1
ATOM 1972 C C . SER B 1 110 ? 38.523 30.412 66.641 1.00 26.90 110 SER B C 1
ATOM 1973 O O . SER B 1 110 ? 38.839 29.274 67.010 1.00 21.09 110 SER B O 1
ATOM 1976 N N . ASP B 1 111 ? 39.220 31.062 65.734 1.00 27.72 111 ASP B N 1
ATOM 1977 C CA . ASP B 1 111 ? 40.565 30.572 65.374 1.00 24.78 111 ASP B CA 1
ATOM 1978 C C . ASP B 1 111 ? 41.452 31.709 64.960 1.00 26.71 111 ASP B C 1
ATOM 1979 O O . ASP B 1 111 ? 41.071 32.904 65.042 1.00 26.24 111 ASP B O 1
ATOM 1984 N N . GLU B 1 112 ? 42.696 31.373 64.615 1.00 21.87 112 GLU B N 1
ATOM 1985 C CA . GLU B 1 112 ? 43.623 32.364 64.179 1.00 23.18 112 GLU B CA 1
ATOM 1986 C C . GLU B 1 112 ? 44.804 31.657 63.509 1.00 23.18 112 GLU B C 1
ATOM 1987 O O . GLU B 1 112 ? 45.450 30.783 64.125 1.00 17.39 112 GLU B O 1
ATOM 1993 N N . LEU B 1 113 ? 45.053 32.092 62.287 1.00 21.86 113 LEU B N 1
ATOM 1994 C CA . LEU B 1 113 ? 46.194 31.681 61.453 1.00 22.48 113 LEU B CA 1
ATOM 1995 C C . LEU B 1 113 ? 47.152 32.841 61.357 1.00 23.73 113 LEU B C 1
ATOM 1996 O O . LEU B 1 113 ? 46.864 33.892 60.778 1.00 26.81 113 LEU B O 1
ATOM 2001 N N . THR B 1 114 ? 48.296 32.663 61.951 1.00 24.20 114 THR B N 1
ATOM 2002 C CA . THR B 1 114 ? 49.425 33.588 61.853 1.00 23.02 114 THR B CA 1
ATOM 2003 C C . THR B 1 114 ? 50.460 33.179 60.845 1.00 19.52 114 THR B C 1
ATOM 2004 O O . THR B 1 114 ? 51.123 32.249 61.080 1.00 20.50 114 THR B O 1
ATOM 2008 N N . VAL B 1 115 ? 50.617 33.879 59.695 1.00 21.76 115 VAL B N 1
ATOM 2009 C CA . VAL B 1 115 ? 51.632 33.521 58.701 1.00 22.42 115 VAL B CA 1
ATOM 2010 C C . VAL B 1 115 ? 52.968 34.260 59.020 1.00 23.36 115 VAL B C 1
ATOM 2011 O O . VAL B 1 115 ? 53.048 35.506 59.090 1.00 24.25 115 VAL B O 1
ATOM 2015 N N . LYS B 1 116 ? 54.011 33.502 59.230 1.00 24.98 116 LYS B N 1
ATOM 2016 C CA . LYS B 1 116 ? 55.275 34.071 59.662 1.00 28.17 116 LYS B CA 1
ATOM 2017 C C . LYS B 1 116 ? 56.159 34.430 58.480 1.00 30.89 116 LYS B C 1
ATOM 2018 O O . LYS B 1 116 ? 57.119 35.221 58.627 1.00 37.54 116 LYS B O 1
ATOM 2024 N N . ASP B 1 117 ? 55.860 33.914 57.284 1.00 28.05 117 ASP B N 1
ATOM 2025 C CA . ASP B 1 117 ? 56.711 34.260 56.119 1.00 24.78 117 ASP B CA 1
ATOM 2026 C C . ASP B 1 117 ? 55.934 34.381 54.837 1.00 24.79 117 ASP B C 1
ATOM 2027 O O . ASP B 1 117 ? 55.833 33.420 54.099 1.00 26.30 117 ASP B O 1
ATOM 2032 N N . LYS B 1 118 ? 55.381 35.568 54.597 1.00 24.16 118 LYS B N 1
ATOM 2033 C CA . LYS B 1 118 ? 54.495 35.806 53.471 1.00 26.64 118 LYS B CA 1
ATOM 2034 C C . LYS B 1 118 ? 55.210 36.040 52.169 1.00 27.57 118 LYS B C 1
ATOM 2035 O O . LYS B 1 118 ? 54.629 35.895 51.101 1.00 27.10 118 LYS B O 1
ATOM 2041 N N . GLU B 1 119 ? 56.462 36.434 52.282 1.00 28.76 119 GLU B N 1
ATOM 2042 C CA . GLU B 1 119 ? 57.250 36.722 51.119 1.00 32.48 119 GLU B CA 1
ATOM 2043 C C . GLU B 1 119 ? 57.529 35.419 50.400 1.00 27.38 119 GLU B C 1
ATOM 2044 O O . GLU B 1 119 ? 57.462 35.387 49.188 1.00 31.70 119 GLU B O 1
ATOM 2050 N N . ASN B 1 120 ? 57.813 34.356 51.143 1.00 22.79 120 ASN B N 1
ATOM 2051 C CA . ASN B 1 120 ? 58.267 33.093 50.561 1.00 22.55 120 ASN B CA 1
ATOM 2052 C C . ASN B 1 120 ? 57.184 32.018 50.399 1.00 19.80 120 ASN B C 1
ATOM 2053 O O . ASN B 1 120 ? 57.414 31.086 49.718 1.00 20.06 120 ASN B O 1
ATOM 2058 N N . TYR B 1 121 ? 56.024 32.190 51.034 1.00 19.67 121 TYR B N 1
ATOM 2059 C CA . TYR B 1 121 ? 54.963 31.184 51.054 1.00 18.15 121 TYR B CA 1
ATOM 2060 C C . TYR B 1 121 ? 53.614 31.816 50.797 1.00 18.09 121 TYR B C 1
ATOM 2061 O O . TYR B 1 121 ? 53.346 32.909 51.249 1.00 22.30 121 TYR B O 1
ATOM 2070 N N . THR B 1 122 ? 52.787 31.154 50.009 1.00 19.59 122 THR B N 1
ATOM 2071 C CA . THR B 1 122 ? 51.371 31.539 49.925 1.00 17.29 122 THR B CA 1
ATOM 2072 C C . THR B 1 122 ? 50.613 30.564 50.792 1.00 15.75 122 THR B C 1
ATOM 2073 O O . THR B 1 122 ? 50.525 29.384 50.510 1.00 13.19 122 THR B O 1
ATOM 2077 N N . VAL B 1 123 ? 49.989 31.100 51.832 1.00 17.12 123 VAL B N 1
ATOM 2078 C CA . VAL B 1 123 ? 49.302 30.267 52.795 1.00 18.09 123 VAL B CA 1
ATOM 2079 C C . VAL B 1 123 ? 47.869 30.765 52.850 1.00 17.48 123 VAL B C 1
ATOM 2080 O O . VAL B 1 123 ? 47.626 31.938 53.208 1.00 18.43 123 VAL B O 1
ATOM 2084 N N . ILE B 1 124 ? 46.965 29.932 52.406 1.00 16.98 124 ILE B N 1
ATOM 2085 C CA . ILE B 1 124 ? 45.511 30.261 52.447 1.00 17.37 124 ILE B CA 1
ATOM 2086 C C . ILE B 1 124 ? 44.673 29.291 53.213 1.00 18.20 124 ILE B C 1
ATOM 2087 O O . ILE B 1 124 ? 44.786 28.121 52.981 1.00 14.86 124 ILE B O 1
ATOM 2092 N N . LYS B 1 125 ? 43.755 29.817 54.058 1.00 17.30 125 LYS B N 1
ATOM 2093 C CA . LYS B 1 125 ? 42.791 29.004 54.790 1.00 17.05 125 LYS B CA 1
ATOM 2094 C C . LYS B 1 125 ? 41.325 29.173 54.364 1.00 16.24 125 LYS B C 1
ATOM 2095 O O . LYS B 1 125 ? 40.836 30.271 54.119 1.00 17.59 125 LYS B O 1
ATOM 2101 N N . LYS B 1 126 ? 40.654 28.048 54.199 1.00 19.19 126 LYS B N 1
ATOM 2102 C CA . LYS B 1 126 ? 39.248 28.013 53.875 1.00 17.25 126 LYS B CA 1
ATOM 2103 C C . LYS B 1 126 ? 38.536 27.326 55.011 1.00 18.33 126 LYS B C 1
ATOM 2104 O O . LYS B 1 126 ? 39.048 26.363 55.601 1.00 16.23 126 LYS B O 1
ATOM 2110 N N . GLY B 1 127 ? 37.303 27.744 55.323 1.00 18.71 127 GLY B N 1
ATOM 2111 C CA . GLY B 1 127 ? 36.657 27.256 56.553 1.00 18.16 127 GLY B CA 1
ATOM 2112 C C . GLY B 1 127 ? 37.229 27.921 57.808 1.00 22.45 127 GLY B C 1
ATOM 2113 O O . GLY B 1 127 ? 37.930 28.941 57.746 1.00 26.36 127 GLY B O 1
ATOM 2114 N N . GLY B 1 128 ? 36.936 27.384 58.985 1.00 31.17 128 GLY B N 1
ATOM 2115 C CA . GLY B 1 128 ? 37.437 27.975 60.256 1.00 30.56 128 GLY B CA 1
ATOM 2116 C C . GLY B 1 128 ? 36.681 29.252 60.596 1.00 37.41 128 GLY B C 1
ATOM 2117 O O . GLY B 1 128 ? 35.604 29.497 60.041 1.00 41.06 128 GLY B O 1
ATOM 2118 N N . GLY B 1 129 ? 37.246 30.087 61.467 1.00 38.32 129 GLY B N 1
ATOM 2119 C CA . GLY B 1 129 ? 36.662 31.402 61.763 1.00 40.70 129 GLY B CA 1
ATOM 2120 C C . GLY B 1 129 ? 35.714 31.207 62.902 1.00 41.52 129 GLY B C 1
ATOM 2121 O O . GLY B 1 129 ? 35.946 30.350 63.752 1.00 39.97 129 GLY B O 1
ATOM 2122 N N . SER B 1 130 ? 34.635 31.980 62.912 1.00 47.34 130 SER B N 1
ATOM 2123 C CA . SER B 1 130 ? 33.596 31.870 63.932 1.00 48.68 130 SER B CA 1
ATOM 2124 C C . SER B 1 130 ? 32.199 31.574 63.337 1.00 49.95 130 SER B C 1
ATOM 2125 O O . SER B 1 130 ? 31.355 32.486 63.234 1.00 38.12 130 SER B O 1
ATOM 2128 N N . PRO B 1 131 ? 31.977 30.304 62.904 1.00 49.41 131 PRO B N 1
ATOM 2129 C CA . PRO B 1 131 ? 30.695 29.828 62.425 1.00 48.06 131 PRO B CA 1
ATOM 2130 C C . PRO B 1 131 ? 29.797 29.343 63.553 1.00 44.14 131 PRO B C 1
ATOM 2131 O O . PRO B 1 131 ? 30.215 29.289 64.689 1.00 43.96 131 PRO B O 1
ATOM 2135 N N . SER B 1 132 ? 28.581 28.947 63.210 1.00 47.06 132 SER B N 1
ATOM 2136 C CA . SER B 1 132 ? 27.624 28.426 64.183 1.00 49.68 132 SER B CA 1
ATOM 2137 C C . SER B 1 132 ? 27.555 26.874 64.114 1.00 47.34 132 SER B C 1
ATOM 2138 O O . SER B 1 132 ? 27.566 26.290 63.020 1.00 46.73 132 SER B O 1
ATOM 2141 N N . GLY B 1 133 ? 27.449 26.220 65.277 1.00 44.42 133 GLY B N 1
ATOM 2142 C CA . GLY B 1 133 ? 27.449 24.734 65.359 1.00 39.83 133 GLY B CA 1
ATOM 2143 C C . GLY B 1 133 ? 28.858 24.145 65.558 1.00 34.94 133 GLY B C 1
ATOM 2144 O O . GLY B 1 133 ? 29.677 24.696 66.302 1.00 39.66 133 GLY B O 1
ATOM 2145 N N . ALA B 1 134 ? 29.148 23.041 64.882 1.00 31.02 134 ALA B N 1
ATOM 2146 C CA . ALA B 1 134 ? 30.487 22.416 64.957 1.00 29.91 134 ALA B CA 1
ATOM 2147 C C . ALA B 1 134 ? 31.474 23.223 64.141 1.00 29.21 134 ALA B C 1
ATOM 2148 O O . ALA B 1 134 ? 31.111 23.726 63.062 1.00 28.96 134 ALA B O 1
ATOM 2158 N N . GLY B 1 136 ? 34.006 22.092 62.316 1.00 23.03 136 GLY B N 1
ATOM 2159 C CA . GLY B 1 136 ? 33.834 21.440 61.023 1.00 21.02 136 GLY B CA 1
ATOM 2160 C C . GLY B 1 136 ? 35.163 21.254 60.306 1.00 16.95 136 GLY B C 1
ATOM 2161 O O . GLY B 1 136 ? 36.138 21.120 60.946 1.00 16.68 136 GLY B O 1
ATOM 2162 N N . ASN B 1 137 ? 35.154 21.322 58.978 1.00 18.09 137 ASN B N 1
ATOM 2163 C CA . ASN B 1 137 ? 36.304 21.048 58.118 1.00 18.14 1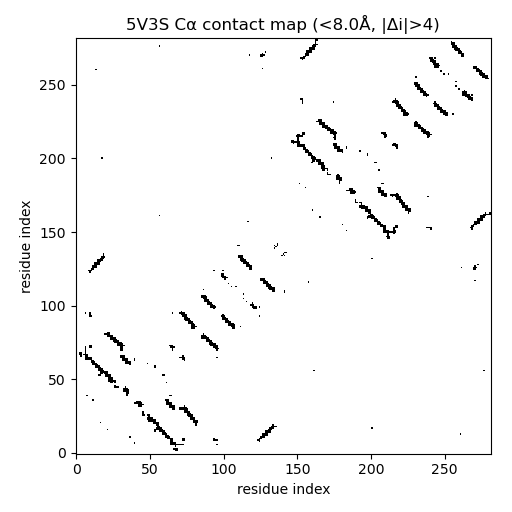37 ASN B CA 1
ATOM 2164 C C . ASN B 1 137 ? 36.970 22.344 57.773 1.00 18.21 137 ASN B C 1
ATOM 2165 O O . ASN B 1 137 ? 36.289 23.358 57.407 1.00 14.36 137 ASN B O 1
ATOM 2170 N N . ILE B 1 138 ? 38.311 22.321 57.838 1.00 14.27 138 ILE B N 1
ATOM 2171 C CA . ILE B 1 138 ? 39.151 23.464 57.576 1.00 14.88 138 ILE B CA 1
ATOM 2172 C C . ILE B 1 138 ? 40.276 22.965 56.656 1.00 14.42 138 ILE B C 1
ATOM 2173 O O . ILE B 1 138 ? 40.817 21.886 56.836 1.00 12.59 138 ILE B O 1
ATOM 2178 N N . PHE B 1 139 ? 40.636 23.812 55.730 1.00 13.95 139 PHE B N 1
ATOM 2179 C CA . PHE B 1 139 ? 41.626 23.509 54.721 1.00 14.67 139 PHE B CA 1
ATOM 2180 C C . PHE B 1 139 ? 42.645 24.638 54.635 1.00 13.51 139 PHE B C 1
ATOM 2181 O O . PHE B 1 139 ? 42.331 25.791 54.457 1.00 13.58 139 P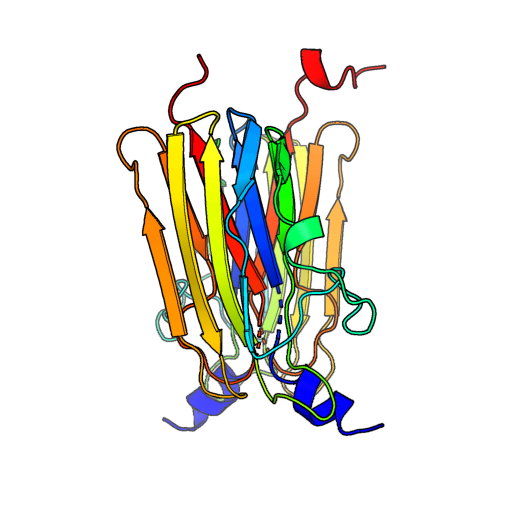HE B O 1
ATOM 2189 N N . ILE B 1 140 ? 43.939 24.273 54.702 1.00 13.17 140 ILE B N 1
ATOM 2190 C CA . ILE B 1 140 ? 45.011 25.230 54.497 1.00 12.64 140 ILE B CA 1
ATOM 2191 C C . ILE B 1 140 ? 45.986 24.667 53.438 1.00 12.20 140 ILE B C 1
ATOM 2192 O O . ILE B 1 140 ? 46.274 23.523 53.526 1.00 13.61 140 ILE B O 1
ATOM 2197 N N . THR B 1 141 ? 46.266 25.506 52.465 1.00 12.45 141 THR B N 1
ATOM 2198 C CA . THR B 1 141 ? 47.184 25.273 51.330 1.00 13.92 141 THR B CA 1
ATOM 2199 C C . THR B 1 141 ? 48.380 26.099 51.608 1.00 12.40 141 THR B C 1
ATOM 2200 O O . THR B 1 141 ? 48.365 27.252 52.075 1.00 14.43 141 THR B O 1
ATOM 2204 N N . VAL B 1 142 ? 49.503 25.465 51.340 1.00 12.46 142 VAL B N 1
ATOM 2205 C CA . VAL B 1 142 ? 50.780 26.108 51.557 1.00 12.49 142 VAL B CA 1
ATOM 2206 C C . VAL B 1 142 ? 51.565 25.903 50.302 1.00 10.30 142 VAL B C 1
ATOM 2207 O O . VAL B 1 142 ? 51.785 24.785 49.913 1.00 11.00 142 VAL B O 1
ATOM 2211 N N . VAL B 1 143 ? 51.910 27.005 49.674 1.00 13.73 143 VAL B N 1
ATOM 2212 C CA . VAL B 1 143 ? 52.672 26.945 48.441 1.00 13.24 143 VAL B CA 1
ATOM 2213 C C . VAL B 1 143 ? 53.954 27.721 48.643 1.00 14.87 143 VAL B C 1
ATOM 2214 O O . VAL B 1 143 ? 53.904 28.909 48.827 1.00 15.61 143 VAL B O 1
ATOM 2218 N N . LYS B 1 144 ? 55.101 27.049 48.548 1.00 15.60 144 LYS B N 1
ATOM 2219 C CA . LYS B 1 144 ? 56.375 27.763 48.537 1.00 18.77 144 LYS B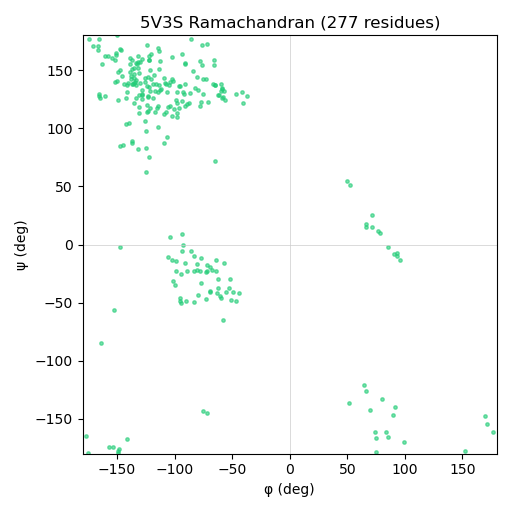 CA 1
ATOM 2220 C C . LYS B 1 144 ? 56.507 28.386 47.172 1.00 20.03 144 LYS B C 1
ATOM 2221 O O . LYS B 1 144 ? 56.367 27.674 46.151 1.00 18.67 144 LYS B O 1
ATOM 2227 N N . LYS B 1 145 ? 56.812 29.680 47.161 1.00 21.93 145 LYS B N 1
ATOM 2228 C CA . LYS B 1 145 ? 56.763 30.476 45.923 1.00 26.91 145 LYS B CA 1
ATOM 2229 C C . LYS B 1 145 ? 57.714 30.035 44.841 1.00 31.29 145 LYS B C 1
ATOM 2230 O O . LYS B 1 145 ? 57.341 30.072 43.668 1.00 33.75 145 LYS B O 1
ATOM 2236 N N . SER B 1 146 ? 58.908 29.605 45.208 1.00 33.79 146 SER B N 1
ATOM 2237 C CA . SER B 1 146 ? 59.816 29.030 44.212 1.00 41.24 146 SER B CA 1
ATOM 2238 C C . SER B 1 146 ? 60.316 27.628 44.597 1.00 43.26 146 SER B C 1
ATOM 2239 O O . SER B 1 146 ? 60.627 27.346 45.760 1.00 41.94 146 SER B O 1
ATOM 2242 N N . LEU B 1 147 ? 60.463 26.783 43.592 1.00 47.61 147 LEU B N 1
ATOM 2243 C CA . LEU B 1 147 ? 61.096 25.500 43.786 1.00 50.20 147 LEU B CA 1
ATOM 2244 C C . LEU B 1 147 ? 62.589 25.692 43.516 1.00 52.32 147 LEU B C 1
ATOM 2245 O O . LEU B 1 147 ? 62.992 26.097 42.403 1.00 46.51 147 LEU B O 1
ATOM 2250 N N . GLU B 1 148 ? 63.377 25.423 44.561 1.00 53.14 148 GLU B N 1
ATOM 2251 C CA . GLU B 1 148 ? 64.811 25.672 44.601 1.00 57.13 148 GLU B CA 1
ATOM 2252 C C . GLU B 1 148 ? 65.548 24.364 44.336 1.00 59.46 148 GLU B C 1
ATOM 2253 O O . GLU B 1 148 ? 65.220 23.328 44.918 1.00 58.34 148 GLU B O 1
#

Sequence (282 aa):
EESKIRAYAQWEITIFVVNNSNFKVEGAYLRWGKFHVPGDKDKEISPSQINGTIIKDEDSYTIASCGRENASSGTEGGFSLYDGDKLVFEYYWDCPWSGSNSDELTVKDKENYTVIKKGGGSPSGAGNIFITVVKKSLEHHHHHHEESKIRAYAQWEITIFVVNSNFKVEGAYLRWGKFHVPGDKDKEISPSQINGTIIKDEDSYTIASCGRENASSGTEGGFSLYDGDKLVFEYYWDCPWSGSNSDELTVKDKENYTVIKKGGGSPSGAGNIFITVVKKSLE

Secondary structure (DSSP, 8-state):
-HHHHHHHT---EEEEEESS-EEEEEEEEEESEEE-TT-TTSEE-HHHHTT-EE-TT-EEEE-EE--TTS-SSEEEEEEEEETTEEEEEEEEEE-SSS--EEEEEES-TTTEEEEEES-SS-S----EEEEEEEPPHHHH----/--HHHHHHT---EEEEEESS-EEEEEEEEEESEEEETTEEEEEE-HHHHTT-EE-TT-EEEEEEEPPTTT-SSEEEEEEEEETTEEEEEEEEEEEETTEEEEEEEES-TTTEEEEEES-SS-S----EEEEEEESS--

Nearest PDB structures (foldseek):
  5v3s-assembly2_B  TM=1.007E+00  e=4.101E-28  Alcaligenes faecalis
  4oeb-assembly1_A  TM=9.234E-01  e=9.349E-14  Pleurotus ostreatus
  6myk-assembly4_D  TM=9.182E-01  e=1.965E-13  Pleurotus ostreatus
  6zc2-assembly1_A  TM=8.984E-01  e=5.108E-13  Pseudomonas aeruginosa PAO1
  6myi-assembly1_A  TM=9.056E-01  e=1.018E-12  Pleurotus ostreatus

InterPro domains:
  IPR009413 Hemolysin, aegerolysin type [PF06355] (17-145)
  IPR009413 Hemolysin, aegerolysin type [PIRSF007951] (13-145)

Foldseek 3Di:
DVLVVLQQQAKKEKEFEADAKKFKADKDWPFWFKADPPDQVGTDHNVVRGGDIADHRGMDMIMTTHDRPDFQIIWIWIWMARVPHTAWIKIWDGGSPDWIAIDIGGDCVLQKDKDKDDGGTDPTHDYMYIYIYGDDCVPPVRPD/DCLCVQFQQAKKEKEFEAQAKKFKADWDWP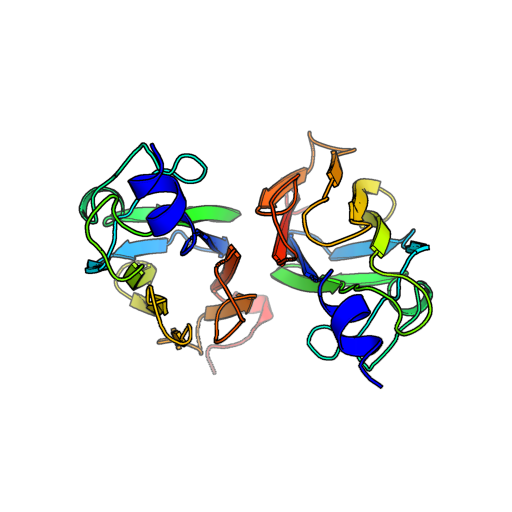FWFKADPPDSPHGDHNVVRGGDIAGHGGMDMIMTTGDRPGFSGIWIWIWMGGVPHTAWIKTKDGRGAQFIAIDIGGPDVPFKDKDKDDGHGDGTHDYIYIYIYGPDND